Protein AF-A0A8I1Q0I8-F1 (afdb_monomer_lite)

Radius of gyration: 17.93 Å; chains: 1; bounding box: 53×37×39 Å

Sequence (199 aa):
MTTEREILDLLAARYTAVRQGTIADRWVRAEHVQSRLGHNMKRVADFIAADKYPGIPYGTALAFHGHEVKVSRSDWLTELRDPEKAEAFRPYMHHWWLVVSDVSIVKPGELPDGWGLIARSGERLRVKVQAPRLTPLPMPTDLIVSLMSSAARTAHREPLRRDAPLAYVGSWDGRCGWCGELAPCPAHQPRALALSATA

pLDDT: mean 92.36, std 6.87, range [64.31, 98.81]

Foldseek 3Di:
DDDLVLLVLQVVVVQFDQDAQALDTQKQKFAFQWLFDDDPDTQTFGMKIWGPDCDPPPTPHTFIETEDEDAALVSLVVCLVPVVSCVSPVLAGQAYEYEYAAPVSDDPPSDDPQHWYWYDDPSHIDTPGDRHGDDHDDRDPRSVVSRVVRSVVCVQCQLVPAAADWHDHPHPFTARSNPRHGPPDCRRHVVRVVVVVVD

Secondary structure (DSSP, 8-state):
---HHHHHHHHHHHT--BPTTS--BSEEEEEEEESSSSSS---EEEEEEEE---STTT-SSSEEEEEEEESSHHHHHHHTT-THHHHTTGGG-SEEEEEESSGGGS-TTTSPTT-EEEEEETTEEEEEEPPPPP-PPPPPHHHHHHHHHHHHHHHHHHHHHSPPPEE--SSSS-EETTT-SBSSPTTT-HHHHHHHTT-

Structure (mmCIF, N/CA/C/O backbone):
data_AF-A0A8I1Q0I8-F1
#
_entry.id   AF-A0A8I1Q0I8-F1
#
loop_
_atom_site.group_PDB
_atom_site.id
_atom_site.type_symbol
_atom_site.label_atom_id
_atom_site.label_alt_id
_atom_site.label_comp_id
_atom_site.label_asym_id
_atom_site.label_entity_id
_atom_site.label_seq_id
_atom_site.pdbx_PDB_ins_code
_atom_site.Cartn_x
_atom_site.Cartn_y
_atom_site.Cartn_z
_atom_site.occupancy
_atom_site.B_iso_or_equiv
_atom_site.auth_seq_id
_atom_site.auth_comp_id
_atom_site.auth_asym_id
_atom_site.auth_atom_id
_atom_site.pdbx_PDB_model_num
ATOM 1 N N . MET A 1 1 ? 6.184 8.661 18.721 1.00 79.88 1 MET A N 1
ATOM 2 C CA . MET A 1 1 ? 4.798 8.245 18.413 1.00 79.88 1 MET A CA 1
ATOM 3 C C . MET A 1 1 ? 4.766 7.871 16.945 1.00 79.88 1 MET A C 1
ATOM 5 O O . MET A 1 1 ? 5.278 8.655 16.160 1.00 79.88 1 MET A O 1
ATOM 9 N N . THR A 1 2 ? 4.261 6.688 16.589 1.00 91.00 2 THR A N 1
ATOM 10 C CA . THR A 1 2 ? 4.210 6.261 15.181 1.00 91.00 2 THR A CA 1
ATOM 11 C C . THR A 1 2 ? 3.193 7.103 14.411 1.00 91.00 2 THR A C 1
ATOM 13 O O . THR A 1 2 ? 2.076 7.290 14.890 1.00 91.00 2 THR A O 1
ATOM 16 N N . THR A 1 3 ? 3.563 7.589 13.232 1.00 95.88 3 THR A N 1
ATOM 17 C CA . THR A 1 3 ? 2.697 8.370 12.339 1.00 95.88 3 THR A CA 1
ATOM 18 C C . THR A 1 3 ? 2.050 7.492 11.270 1.00 95.88 3 THR A C 1
ATOM 20 O O . THR A 1 3 ? 2.544 6.411 10.947 1.00 95.88 3 THR A O 1
ATOM 23 N N . GLU A 1 4 ? 0.944 7.960 10.685 1.00 96.56 4 GLU A N 1
ATOM 24 C CA . GLU A 1 4 ? 0.295 7.290 9.546 1.00 96.56 4 GLU A CA 1
ATOM 25 C C . GLU A 1 4 ? 1.273 7.135 8.375 1.00 96.56 4 GLU A C 1
ATOM 27 O O . GLU A 1 4 ? 1.364 6.077 7.753 1.00 96.56 4 GLU A O 1
ATOM 32 N N . ARG A 1 5 ? 2.080 8.174 8.133 1.00 95.25 5 ARG A N 1
ATOM 33 C CA . ARG A 1 5 ? 3.094 8.190 7.083 1.00 95.25 5 ARG A CA 1
ATOM 34 C C . ARG A 1 5 ? 4.091 7.041 7.216 1.00 95.25 5 ARG A C 1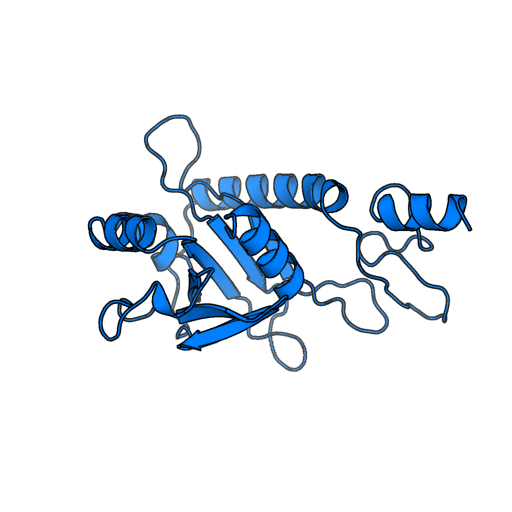
ATOM 36 O O . ARG A 1 5 ? 4.336 6.346 6.234 1.00 95.25 5 ARG A O 1
ATOM 43 N N . GLU A 1 6 ? 4.609 6.801 8.419 1.00 95.75 6 GLU A N 1
ATOM 44 C CA . GLU A 1 6 ? 5.523 5.679 8.667 1.00 95.75 6 GLU A CA 1
ATOM 45 C C . GLU A 1 6 ? 4.860 4.328 8.360 1.00 95.75 6 GLU A C 1
ATOM 47 O O . GLU A 1 6 ? 5.495 3.447 7.785 1.00 95.75 6 GLU A O 1
ATOM 52 N N . ILE A 1 7 ? 3.575 4.150 8.688 1.00 98.00 7 ILE A N 1
ATOM 53 C CA . ILE A 1 7 ? 2.845 2.914 8.358 1.00 98.00 7 ILE A CA 1
ATOM 54 C C . ILE A 1 7 ? 2.648 2.762 6.848 1.00 98.00 7 ILE A C 1
ATOM 56 O O . ILE A 1 7 ? 2.835 1.664 6.320 1.00 98.00 7 ILE A O 1
ATOM 60 N N . LEU A 1 8 ? 2.320 3.843 6.143 1.00 97.31 8 LEU A N 1
ATOM 61 C CA . LEU A 1 8 ? 2.186 3.834 4.687 1.00 97.31 8 LEU A CA 1
ATOM 62 C C . LEU A 1 8 ? 3.525 3.530 3.989 1.00 97.31 8 LEU A C 1
ATOM 64 O O . LEU A 1 8 ? 3.545 2.780 3.015 1.00 97.31 8 LEU A O 1
ATOM 68 N N . ASP A 1 9 ? 4.654 4.013 4.513 1.00 95.44 9 ASP A N 1
ATOM 69 C CA . ASP A 1 9 ? 5.986 3.684 3.981 1.00 95.44 9 ASP A CA 1
ATOM 70 C C . ASP A 1 9 ? 6.332 2.200 4.201 1.00 95.44 9 ASP A C 1
ATOM 72 O O . ASP A 1 9 ? 6.877 1.534 3.312 1.00 95.44 9 ASP A O 1
ATOM 76 N N . LEU A 1 10 ? 5.937 1.636 5.348 1.00 96.75 10 LEU A N 1
ATOM 77 C CA . LEU A 1 10 ? 6.048 0.200 5.605 1.00 96.75 10 LEU A CA 1
ATOM 78 C C . LEU A 1 10 ? 5.118 -0.635 4.709 1.00 96.75 10 LEU A C 1
ATOM 80 O O . LEU A 1 10 ? 5.498 -1.732 4.291 1.00 96.75 10 LEU A O 1
ATOM 84 N N . LEU A 1 11 ? 3.918 -0.139 4.386 1.00 97.75 11 LEU A N 1
ATOM 85 C CA . LEU A 1 11 ? 3.023 -0.766 3.409 1.00 97.75 11 LEU A CA 1
ATOM 86 C C . LEU A 1 11 ? 3.643 -0.738 2.014 1.00 97.75 11 LEU A C 1
ATOM 88 O O . LEU A 1 11 ? 3.692 -1.775 1.354 1.00 97.75 11 LEU A O 1
ATOM 92 N N . ALA A 1 12 ? 4.201 0.395 1.592 1.00 95.38 12 ALA A N 1
ATOM 93 C CA . ALA A 1 12 ? 4.921 0.489 0.332 1.00 95.38 12 ALA A CA 1
ATOM 94 C C . ALA A 1 12 ? 6.072 -0.532 0.283 1.00 95.38 12 ALA A C 1
ATOM 96 O O . ALA A 1 12 ? 6.241 -1.225 -0.719 1.00 95.38 12 ALA A O 1
ATOM 97 N N . ALA A 1 13 ? 6.842 -0.690 1.369 1.00 94.44 13 ALA A N 1
ATOM 98 C CA . ALA A 1 13 ? 7.931 -1.674 1.460 1.00 94.44 13 ALA A CA 1
ATOM 99 C C . ALA A 1 13 ? 7.420 -3.113 1.387 1.00 94.44 13 ALA A C 1
ATOM 101 O O . ALA A 1 13 ? 7.948 -3.916 0.622 1.00 94.44 13 ALA A O 1
ATOM 102 N N . ARG A 1 14 ? 6.346 -3.420 2.118 1.00 95.44 14 ARG A N 1
ATOM 103 C CA . ARG A 1 14 ? 5.672 -4.720 2.064 1.00 95.44 14 ARG A CA 1
ATOM 104 C C . ARG A 1 14 ? 5.197 -5.064 0.650 1.00 95.44 14 ARG A C 1
ATOM 106 O O . ARG A 1 14 ? 5.306 -6.217 0.242 1.00 95.44 14 ARG A O 1
ATOM 113 N N . TYR A 1 15 ? 4.677 -4.080 -0.077 1.00 95.19 15 TYR A N 1
ATOM 114 C CA . TYR A 1 15 ? 4.164 -4.222 -1.438 1.00 95.19 15 TYR A CA 1
ATOM 115 C C . TYR A 1 15 ? 5.192 -3.807 -2.498 1.00 95.19 15 TYR A C 1
ATOM 117 O O . TYR A 1 15 ? 4.829 -3.246 -3.527 1.00 95.19 15 TYR A O 1
ATOM 125 N N . THR A 1 16 ? 6.477 -4.083 -2.259 1.00 92.94 16 THR A N 1
ATOM 126 C CA . THR A 1 16 ? 7.545 -4.007 -3.268 1.00 92.94 16 THR A CA 1
ATOM 127 C C . THR A 1 16 ? 8.142 -5.387 -3.439 1.00 92.94 16 THR A C 1
ATOM 129 O O . THR A 1 16 ? 8.753 -5.921 -2.516 1.00 92.94 16 THR A O 1
ATOM 132 N N . ALA A 1 17 ? 7.949 -5.981 -4.611 1.00 91.12 17 ALA A N 1
ATOM 133 C CA . ALA A 1 17 ? 8.433 -7.325 -4.892 1.00 91.12 17 ALA A CA 1
ATOM 134 C C . ALA A 1 17 ? 8.897 -7.402 -6.345 1.00 91.12 17 ALA A C 1
ATOM 136 O O . ALA A 1 17 ? 8.159 -7.845 -7.226 1.00 91.12 17 ALA A O 1
ATOM 137 N N . VAL A 1 18 ? 10.126 -6.941 -6.582 1.00 89.19 18 VAL A N 1
ATOM 138 C CA . VAL A 1 18 ? 10.783 -7.028 -7.889 1.00 89.19 18 VAL A CA 1
ATOM 139 C C . VAL A 1 18 ? 11.223 -8.466 -8.130 1.00 89.19 18 VAL A C 1
ATOM 141 O O . VAL A 1 18 ? 11.983 -9.038 -7.348 1.00 89.19 18 VAL A O 1
ATOM 144 N N . ARG A 1 19 ? 10.730 -9.071 -9.213 1.00 85.31 19 ARG A N 1
ATOM 145 C CA . ARG A 1 19 ? 11.111 -10.431 -9.594 1.00 85.31 19 ARG A CA 1
ATOM 146 C C . ARG A 1 19 ? 12.595 -10.473 -9.963 1.00 85.31 19 ARG A C 1
ATOM 148 O O . ARG A 1 19 ? 13.047 -9.707 -10.814 1.00 85.31 19 ARG A O 1
ATOM 155 N N . GLN A 1 20 ? 13.314 -11.434 -9.383 1.00 84.25 20 GLN A N 1
ATOM 156 C CA . GLN A 1 20 ? 14.724 -11.691 -9.679 1.00 84.25 20 GLN A CA 1
ATOM 157 C C . GLN A 1 20 ? 14.964 -11.839 -11.189 1.00 84.25 20 GLN A C 1
ATOM 159 O O . GLN A 1 20 ? 14.193 -12.503 -11.885 1.00 84.25 20 GLN A O 1
ATOM 164 N N . GLY A 1 21 ? 16.035 -11.219 -11.688 1.00 85.50 21 GLY A N 1
ATOM 165 C CA . GLY A 1 21 ? 16.377 -11.234 -13.111 1.00 85.50 21 GLY A CA 1
ATOM 166 C C . GLY A 1 21 ? 15.577 -10.247 -13.964 1.00 85.50 21 GLY A C 1
ATOM 167 O O . GLY A 1 21 ? 15.735 -10.246 -15.179 1.00 85.50 21 GLY A O 1
ATOM 168 N N . THR A 1 22 ? 14.702 -9.427 -13.369 1.00 87.75 22 THR A N 1
ATOM 169 C CA . THR A 1 22 ? 13.854 -8.453 -14.078 1.00 87.75 22 THR A CA 1
ATOM 170 C C . THR A 1 22 ? 13.739 -7.145 -13.287 1.00 87.75 22 THR A C 1
ATOM 172 O O . THR A 1 22 ? 14.200 -7.063 -12.152 1.00 87.75 22 THR A O 1
ATOM 175 N N . ILE A 1 23 ? 13.053 -6.149 -13.854 1.00 88.94 23 ILE A N 1
ATOM 176 C CA . ILE A 1 23 ? 12.551 -4.963 -13.129 1.00 88.94 23 ILE A CA 1
ATOM 177 C C . ILE A 1 23 ? 11.042 -5.048 -12.841 1.00 88.94 23 ILE A C 1
ATOM 179 O O . ILE A 1 23 ? 10.392 -4.063 -12.504 1.00 88.94 23 ILE A O 1
ATOM 183 N N . ALA A 1 24 ? 10.445 -6.228 -13.019 1.00 88.62 24 ALA A N 1
ATOM 184 C CA . ALA A 1 24 ? 9.012 -6.406 -12.866 1.00 88.62 24 ALA A CA 1
ATOM 185 C C . ALA A 1 24 ? 8.648 -6.491 -11.377 1.00 88.62 24 ALA A C 1
ATOM 187 O O . ALA A 1 24 ? 8.760 -7.545 -10.749 1.00 88.62 24 ALA A O 1
ATOM 188 N N . ASP A 1 25 ? 8.212 -5.366 -10.816 1.00 91.50 25 ASP A N 1
ATOM 189 C CA . ASP A 1 25 ? 7.574 -5.303 -9.500 1.00 91.50 25 ASP A CA 1
ATOM 190 C C . ASP A 1 25 ? 6.170 -5.903 -9.564 1.00 91.50 25 ASP A C 1
ATOM 192 O O . ASP A 1 25 ? 5.394 -5.510 -10.426 1.00 91.50 25 ASP A O 1
ATOM 196 N N . ARG A 1 26 ? 5.815 -6.828 -8.673 1.00 91.94 26 ARG A N 1
ATOM 197 C CA . ARG A 1 26 ? 4.505 -7.500 -8.654 1.00 91.94 26 ARG A CA 1
ATOM 198 C C . ARG A 1 26 ? 3.319 -6.567 -8.401 1.00 91.94 26 ARG A C 1
ATOM 200 O O . ARG A 1 26 ? 2.213 -6.856 -8.852 1.00 91.94 26 ARG A O 1
ATOM 207 N N . TRP A 1 27 ? 3.522 -5.474 -7.679 1.00 94.44 27 TRP A N 1
ATOM 208 C CA . TRP A 1 27 ? 2.415 -4.687 -7.142 1.00 94.44 27 TRP A CA 1
ATOM 209 C C . TRP A 1 27 ? 2.256 -3.340 -7.839 1.00 94.44 27 TRP A C 1
ATOM 211 O O . TRP A 1 27 ? 3.221 -2.731 -8.297 1.00 94.44 27 TRP A O 1
ATOM 221 N N . VAL A 1 28 ? 1.016 -2.860 -7.873 1.00 95.62 28 VAL A N 1
ATOM 222 C CA . VAL A 1 28 ? 0.687 -1.444 -8.069 1.00 95.62 28 VAL A CA 1
ATOM 223 C C . VAL A 1 28 ? 0.150 -0.916 -6.746 1.00 95.62 28 VAL A C 1
ATOM 225 O O . VAL A 1 28 ? -0.598 -1.616 -6.064 1.00 95.62 28 VAL A O 1
ATOM 228 N N . ARG A 1 29 ? 0.543 0.299 -6.364 1.00 97.12 29 ARG A N 1
ATOM 229 C CA . ARG A 1 29 ? 0.228 0.898 -5.061 1.00 97.12 29 ARG A CA 1
ATOM 230 C C . ARG A 1 29 ? -0.452 2.244 -5.259 1.00 97.12 29 ARG A C 1
ATOM 232 O O . ARG A 1 29 ? -0.049 3.011 -6.129 1.00 97.12 29 ARG A O 1
ATOM 239 N N . ALA A 1 30 ? -1.443 2.537 -4.430 1.00 98.12 30 ALA A N 1
ATOM 240 C CA . ALA A 1 30 ? -2.129 3.819 -4.410 1.00 98.12 30 ALA A CA 1
ATOM 241 C C . ALA A 1 30 ? -2.404 4.242 -2.966 1.00 98.12 30 ALA A C 1
ATOM 243 O O . ALA A 1 30 ? -2.966 3.476 -2.189 1.00 98.12 30 ALA A O 1
ATOM 244 N N . GLU A 1 31 ? -2.025 5.469 -2.625 1.00 97.81 31 GLU A N 1
ATOM 245 C CA . GLU A 1 31 ? -2.271 6.081 -1.319 1.00 97.81 31 GLU A CA 1
ATOM 246 C C . GLU A 1 31 ? -3.441 7.058 -1.395 1.00 97.81 31 GLU A C 1
ATOM 248 O O . GLU A 1 31 ? -3.598 7.789 -2.387 1.00 97.81 31 GLU A O 1
ATOM 253 N N . HIS A 1 32 ? -4.222 7.106 -0.315 1.00 96.94 32 HIS A N 1
ATOM 254 C CA . HIS A 1 32 ? -5.334 8.039 -0.127 1.00 96.94 32 HIS A CA 1
ATOM 255 C C . HIS A 1 32 ? -6.272 8.050 -1.338 1.00 96.94 32 HIS A C 1
ATOM 257 O O . HIS A 1 32 ? -6.429 9.060 -2.040 1.00 96.94 32 HIS A O 1
ATOM 263 N N . VAL A 1 33 ? -6.843 6.882 -1.628 1.00 96.88 33 VAL A N 1
ATOM 264 C CA . VAL A 1 33 ? -7.765 6.673 -2.746 1.00 96.88 33 VAL A CA 1
ATOM 265 C C . VAL A 1 33 ? -9.137 7.172 -2.346 1.00 96.88 33 VAL A C 1
ATOM 267 O O . VAL A 1 33 ? -9.683 6.746 -1.338 1.00 96.88 33 VAL A O 1
ATOM 270 N N . GLN A 1 34 ? -9.699 8.086 -3.127 1.00 94.81 34 GLN A N 1
ATOM 271 C CA . GLN A 1 34 ? -11.029 8.617 -2.871 1.00 94.81 34 GLN A CA 1
ATOM 272 C C . GLN A 1 34 ? -12.098 7.691 -3.462 1.00 94.81 34 GLN A C 1
ATOM 274 O O . GLN A 1 34 ? -11.916 7.112 -4.527 1.00 94.81 34 GLN A O 1
ATOM 279 N N . SER A 1 35 ? -13.231 7.573 -2.774 1.00 92.94 35 SER A N 1
ATOM 280 C CA . SER A 1 35 ? -14.351 6.705 -3.185 1.00 92.94 35 SER A CA 1
ATOM 281 C C . SER A 1 35 ? -15.063 7.182 -4.455 1.00 92.94 35 SER A C 1
ATOM 283 O O . SER A 1 35 ? -15.750 6.397 -5.093 1.00 92.94 35 SER A O 1
ATOM 285 N N . ARG A 1 36 ? -14.911 8.463 -4.814 1.00 88.06 36 ARG A N 1
ATOM 286 C CA . ARG A 1 36 ? -15.524 9.104 -5.987 1.00 88.06 36 ARG A CA 1
ATOM 287 C C . ARG A 1 36 ? -14.754 10.349 -6.418 1.00 88.06 36 ARG A C 1
ATOM 289 O O . ARG A 1 36 ? -13.982 10.917 -5.642 1.00 88.06 36 ARG A O 1
ATOM 296 N N . LEU A 1 37 ? -14.998 10.840 -7.629 1.00 87.56 37 LEU A N 1
ATOM 297 C CA . LEU A 1 37 ? -14.450 12.114 -8.125 1.00 87.56 37 LEU A CA 1
ATOM 298 C C . LEU A 1 37 ? -15.259 13.331 -7.595 1.00 87.56 37 LEU A C 1
ATOM 300 O O . LEU A 1 37 ? -16.287 13.163 -6.945 1.00 87.56 37 LEU A O 1
ATOM 304 N N . GLY A 1 38 ? -14.777 14.569 -7.785 1.00 81.50 38 GLY A N 1
ATOM 305 C CA . GLY A 1 38 ? -15.496 15.806 -7.382 1.00 81.50 38 GLY A CA 1
ATOM 306 C C . GLY A 1 38 ? -15.184 16.350 -5.973 1.00 81.50 38 GLY A C 1
ATOM 307 O O . GLY A 1 38 ? -14.126 16.051 -5.437 1.00 81.50 38 GLY A O 1
ATOM 308 N N . HIS A 1 39 ? -16.065 17.161 -5.369 1.00 66.31 39 HIS A N 1
ATOM 309 C CA . HIS A 1 39 ? -15.814 17.848 -4.076 1.00 66.31 39 HIS A CA 1
ATOM 310 C C . HIS A 1 39 ? -16.678 17.353 -2.890 1.00 66.31 39 HIS A C 1
ATOM 312 O O . HIS A 1 39 ? -16.381 17.677 -1.745 1.00 66.31 39 HIS A O 1
ATOM 318 N N . ASN A 1 40 ? -17.729 16.558 -3.126 1.00 66.38 40 ASN A N 1
ATOM 319 C CA . ASN A 1 40 ? -18.692 16.155 -2.084 1.00 66.38 40 ASN A CA 1
ATOM 320 C C . ASN A 1 40 ? -18.157 15.061 -1.150 1.00 66.38 40 ASN A C 1
ATOM 322 O O . ASN A 1 40 ? -17.404 14.216 -1.614 1.00 66.38 40 ASN A O 1
ATOM 326 N N . MET A 1 41 ? -18.627 15.022 0.113 1.00 64.75 41 MET A N 1
ATOM 327 C CA . MET A 1 41 ? -18.265 14.072 1.193 1.00 64.75 41 MET A CA 1
ATOM 328 C C . MET A 1 41 ? -17.715 12.731 0.682 1.00 64.75 41 MET A C 1
ATOM 330 O O . MET A 1 41 ? -18.481 11.858 0.271 1.00 64.75 41 MET A O 1
ATOM 334 N N . LYS A 1 42 ? -16.390 12.569 0.673 1.00 80.38 42 LYS A N 1
ATOM 335 C CA . LYS A 1 42 ? -15.735 11.347 0.189 1.00 80.38 42 LYS A CA 1
ATOM 336 C C . LYS A 1 42 ? -15.266 10.508 1.360 1.00 80.38 42 LYS A C 1
ATOM 338 O O . LYS A 1 42 ? -14.761 11.043 2.341 1.00 80.38 42 LYS A O 1
ATOM 343 N N . ARG A 1 43 ? -15.390 9.192 1.225 1.00 91.19 43 ARG A N 1
ATOM 344 C CA . ARG A 1 43 ? -14.577 8.243 1.991 1.00 91.19 43 ARG A CA 1
ATOM 345 C C . ARG A 1 43 ? -13.237 8.058 1.288 1.00 91.19 43 ARG A C 1
ATOM 347 O O . ARG A 1 43 ? -13.179 8.164 0.057 1.00 91.19 43 ARG A O 1
ATOM 354 N N . VAL A 1 44 ? -12.189 7.815 2.064 1.00 94.19 44 VAL A N 1
ATOM 355 C CA . VAL A 1 44 ? -10.823 7.610 1.581 1.00 94.19 44 VAL A CA 1
ATOM 356 C C . VAL A 1 44 ? -10.345 6.262 2.096 1.00 94.19 44 VAL A C 1
ATOM 358 O O . VAL A 1 44 ? -10.514 5.992 3.274 1.00 94.19 44 VAL A O 1
ATOM 361 N N . ALA A 1 45 ? -9.781 5.436 1.219 1.00 96.00 45 ALA A N 1
ATOM 362 C CA . ALA A 1 45 ? -8.992 4.282 1.622 1.00 96.00 45 ALA A CA 1
ATOM 363 C C . ALA A 1 45 ? -7.530 4.721 1.732 1.00 96.00 45 ALA A C 1
ATOM 365 O O . ALA A 1 45 ? -6.997 5.327 0.793 1.00 96.00 45 ALA A O 1
ATOM 366 N N . ASP A 1 46 ? -6.877 4.410 2.848 1.00 97.62 46 ASP A N 1
ATOM 367 C CA . ASP A 1 46 ? -5.518 4.888 3.115 1.00 97.62 46 ASP A CA 1
ATOM 368 C C . ASP A 1 46 ? -4.507 4.300 2.134 1.00 97.62 46 ASP A C 1
ATOM 370 O O . ASP A 1 46 ? -3.640 5.012 1.618 1.00 97.62 46 ASP A O 1
ATOM 374 N N . PHE A 1 47 ? -4.651 3.009 1.819 1.00 98.44 47 PHE A N 1
ATOM 375 C CA . PHE A 1 47 ? -3.762 2.326 0.888 1.00 98.44 47 PHE A CA 1
ATOM 376 C C . PHE A 1 47 ? -4.459 1.199 0.125 1.00 98.44 47 PHE A C 1
ATOM 378 O O . PHE A 1 47 ? -5.092 0.319 0.708 1.00 98.44 47 PHE A O 1
ATOM 385 N N . ILE A 1 48 ? -4.270 1.162 -1.192 1.00 98.56 48 ILE A N 1
ATOM 386 C CA . ILE A 1 48 ? -4.697 0.053 -2.046 1.00 98.56 48 ILE A CA 1
ATOM 387 C C . ILE A 1 48 ? -3.473 -0.547 -2.738 1.00 98.56 48 ILE A C 1
ATOM 389 O O . ILE A 1 48 ? -2.690 0.169 -3.364 1.00 98.56 48 ILE A O 1
ATOM 393 N N . ALA A 1 49 ? -3.330 -1.870 -2.646 1.00 97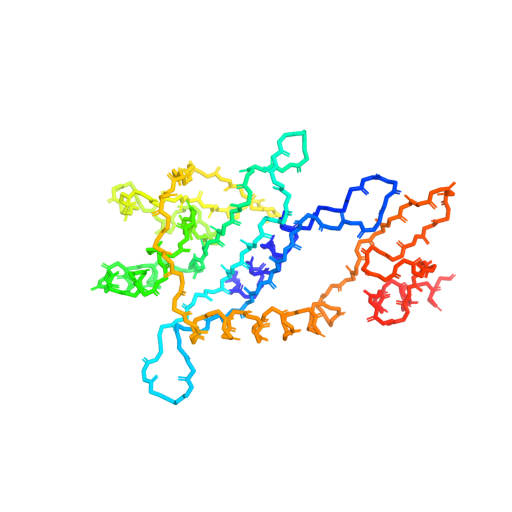.88 49 ALA A N 1
ATOM 394 C CA . ALA A 1 49 ? -2.380 -2.644 -3.440 1.00 97.88 49 ALA A CA 1
ATOM 395 C C . ALA A 1 49 ? -3.125 -3.531 -4.439 1.00 97.88 49 ALA A C 1
ATOM 397 O O . ALA A 1 49 ? -4.032 -4.270 -4.053 1.00 97.88 49 ALA A O 1
ATOM 398 N N . ALA A 1 50 ? -2.722 -3.490 -5.704 1.00 96.56 50 ALA A N 1
ATOM 399 C CA . ALA A 1 50 ? -3.217 -4.390 -6.737 1.00 96.56 50 ALA A CA 1
ATOM 400 C C . ALA A 1 50 ? -2.124 -5.392 -7.128 1.00 96.56 50 ALA A C 1
ATOM 402 O O . ALA A 1 50 ? -1.028 -4.999 -7.538 1.00 96.56 50 ALA A O 1
ATOM 403 N N . ASP A 1 51 ? -2.425 -6.681 -6.986 1.00 94.25 51 ASP A N 1
ATOM 404 C CA . ASP A 1 51 ? -1.597 -7.774 -7.490 1.00 94.25 51 ASP A CA 1
ATOM 405 C C . ASP A 1 51 ? -1.821 -7.895 -8.996 1.00 94.25 51 ASP A C 1
ATOM 407 O O . ASP A 1 51 ? -2.917 -8.261 -9.426 1.00 94.25 51 ASP A O 1
ATOM 411 N N . 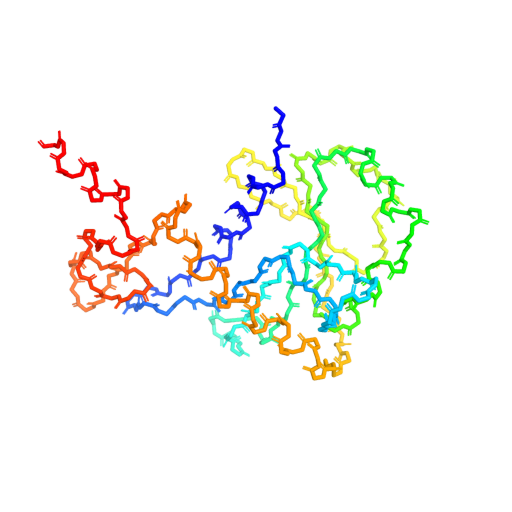LYS A 1 52 ? -0.800 -7.602 -9.809 1.00 91.19 52 LYS A N 1
ATOM 412 C CA . LYS A 1 52 ? -0.920 -7.727 -11.272 1.00 91.19 52 LYS A CA 1
ATOM 413 C C . LYS A 1 52 ? -0.536 -9.115 -11.789 1.00 91.19 52 LYS A C 1
ATOM 415 O O . LYS A 1 52 ? -0.465 -9.316 -12.998 1.00 91.19 52 LYS A O 1
ATOM 420 N N . TYR A 1 53 ? -0.241 -10.064 -10.896 1.00 88.69 53 TYR A N 1
ATOM 421 C CA . TYR A 1 53 ? 0.221 -11.396 -11.273 1.00 88.69 53 TYR A CA 1
ATOM 422 C C . TYR A 1 53 ? -0.931 -12.412 -11.162 1.00 88.69 53 TYR A C 1
ATOM 424 O O . TYR A 1 53 ? -1.513 -12.584 -10.087 1.00 88.69 53 TYR A O 1
ATOM 432 N N . PRO A 1 54 ? -1.278 -13.124 -12.250 1.00 81.94 54 PRO A N 1
ATOM 433 C CA . PRO A 1 54 ? -2.527 -13.879 -12.332 1.00 81.94 54 PRO A CA 1
ATOM 434 C C . PRO A 1 54 ? -2.540 -15.213 -11.577 1.00 81.94 54 PRO A C 1
ATOM 436 O O . PRO A 1 54 ? -3.593 -15.836 -11.496 1.00 81.94 54 PRO A O 1
ATOM 439 N N . GLY A 1 55 ? -1.427 -15.661 -10.990 1.00 79.50 55 GLY A N 1
ATOM 440 C CA . GLY A 1 55 ? -1.407 -16.913 -10.233 1.00 79.50 55 GLY A CA 1
ATOM 441 C C . GLY A 1 55 ? -0.016 -17.481 -9.974 1.00 79.50 55 GLY A C 1
ATOM 442 O O . GLY A 1 55 ? 1.005 -16.848 -10.252 1.00 79.50 55 GLY A O 1
ATOM 443 N N . ILE A 1 56 ? -0.000 -18.689 -9.416 1.00 75.19 56 ILE A N 1
ATOM 444 C CA . ILE A 1 56 ? 1.200 -19.461 -9.066 1.00 75.19 56 ILE A CA 1
ATOM 445 C C . ILE A 1 56 ? 2.064 -19.690 -10.327 1.00 75.19 56 ILE A C 1
ATOM 447 O O . ILE A 1 56 ? 1.506 -19.923 -11.399 1.00 75.19 56 ILE A O 1
ATOM 451 N N . PRO A 1 57 ? 3.411 -19.622 -10.237 1.00 74.75 57 PRO A N 1
ATOM 452 C CA . PRO A 1 57 ? 4.215 -19.500 -9.013 1.00 74.75 57 PRO A CA 1
ATOM 453 C C . PRO A 1 57 ? 4.469 -18.064 -8.539 1.00 74.75 57 PRO A C 1
ATOM 455 O O . PRO A 1 57 ? 5.099 -17.875 -7.503 1.00 74.75 57 PRO A O 1
ATOM 458 N N . TYR A 1 58 ? 4.007 -17.047 -9.268 1.00 72.44 58 TYR A N 1
ATOM 459 C CA . TYR A 1 58 ? 4.472 -15.673 -9.053 1.00 72.44 58 TYR A CA 1
ATOM 460 C C . TYR A 1 58 ? 3.435 -14.737 -8.400 1.00 72.44 58 TYR A C 1
ATOM 462 O O . TYR A 1 58 ? 3.812 -13.724 -7.811 1.00 72.44 58 TYR A O 1
ATOM 470 N N . GLY A 1 59 ? 2.145 -15.057 -8.487 1.00 74.00 59 GLY A N 1
ATOM 471 C CA . GLY A 1 59 ? 1.023 -14.252 -7.996 1.00 74.00 59 GLY A CA 1
ATOM 472 C C . GLY A 1 59 ? 0.029 -15.043 -7.151 1.00 74.00 59 GLY A C 1
ATOM 473 O O . GLY A 1 59 ? 0.174 -16.248 -6.955 1.00 74.00 59 GLY A O 1
ATOM 474 N N . THR A 1 60 ? -1.007 -14.359 -6.665 1.00 69.50 60 THR A N 1
ATOM 475 C CA . THR A 1 60 ? -2.077 -14.955 -5.842 1.00 69.50 60 THR A CA 1
ATOM 476 C C . THR A 1 60 ? -3.457 -14.778 -6.473 1.00 69.50 60 THR A C 1
ATOM 478 O O . THR A 1 60 ? -4.436 -14.592 -5.755 1.00 69.50 60 THR A O 1
ATOM 481 N N . ALA A 1 61 ? -3.519 -14.839 -7.810 1.00 82.69 61 ALA A N 1
ATOM 482 C CA . ALA A 1 61 ? -4.697 -14.572 -8.636 1.00 82.69 61 ALA A CA 1
ATOM 483 C C . ALA A 1 61 ? -5.194 -13.133 -8.487 1.00 82.69 61 ALA A C 1
ATOM 485 O O . ALA A 1 61 ? -5.849 -12.844 -7.493 1.00 82.69 61 ALA A O 1
ATOM 486 N N . LEU A 1 62 ? -4.854 -12.260 -9.450 1.00 89.88 62 LEU A N 1
ATOM 487 C CA . LEU A 1 62 ? -5.265 -10.847 -9.590 1.00 89.88 62 LEU A CA 1
ATOM 488 C C . LEU A 1 62 ? -6.189 -10.356 -8.465 1.00 89.88 62 LEU A C 1
ATOM 490 O O . LEU A 1 62 ? -7.360 -10.733 -8.402 1.00 89.88 62 LEU A O 1
ATOM 494 N N . ALA A 1 63 ? -5.648 -9.559 -7.548 1.00 94.69 63 ALA A N 1
ATOM 495 C CA . ALA A 1 63 ? -6.333 -9.208 -6.311 1.00 94.69 63 ALA A CA 1
ATOM 496 C C . ALA A 1 63 ? -6.145 -7.736 -5.963 1.00 94.69 63 ALA A C 1
ATOM 498 O O . ALA A 1 63 ? -5.064 -7.176 -6.122 1.00 94.69 63 ALA A O 1
ATOM 499 N N . PHE A 1 64 ? -7.193 -7.143 -5.403 1.00 97.00 64 PHE A N 1
ATOM 500 C CA . PHE A 1 64 ? -7.148 -5.825 -4.781 1.00 97.00 64 PHE A CA 1
ATOM 501 C C . PHE A 1 64 ? -7.154 -5.986 -3.265 1.00 97.00 64 PHE A C 1
ATOM 503 O O . PHE A 1 64 ? -8.036 -6.641 -2.707 1.00 97.00 64 PHE A O 1
ATOM 510 N N . HIS A 1 65 ? -6.168 -5.383 -2.616 1.00 98.06 65 HIS A N 1
ATOM 511 C CA . HIS A 1 65 ? -6.023 -5.332 -1.171 1.00 98.06 65 HIS A CA 1
ATOM 512 C C . HIS A 1 65 ? -6.254 -3.892 -0.726 1.00 98.06 65 HIS A C 1
ATOM 514 O O . HIS A 1 65 ? -5.406 -3.032 -0.973 1.00 98.06 65 HIS A O 1
ATOM 520 N N . GLY A 1 66 ? -7.385 -3.631 -0.079 1.00 98.19 66 GLY A N 1
ATOM 521 C CA . GLY A 1 66 ? -7.644 -2.358 0.582 1.00 98.19 66 GLY A CA 1
ATOM 522 C C . GLY A 1 66 ? -7.139 -2.374 2.021 1.00 98.19 66 GLY A C 1
ATOM 523 O O . GLY A 1 66 ? -7.176 -3.414 2.682 1.00 98.19 66 GLY A O 1
ATOM 524 N N . HIS A 1 67 ? -6.630 -1.238 2.486 1.00 98.56 67 HIS A N 1
ATOM 525 C CA . HIS A 1 67 ? -6.071 -1.087 3.821 1.00 98.56 67 HIS A CA 1
ATOM 526 C C . HIS A 1 67 ? -6.585 0.193 4.466 1.00 98.56 67 HIS A C 1
ATOM 528 O O . HIS A 1 67 ? -6.512 1.265 3.862 1.00 98.56 67 HIS A O 1
ATOM 534 N N . GLU A 1 68 ? -7.019 0.044 5.708 1.00 97.69 68 GLU A N 1
ATOM 535 C CA . GLU A 1 68 ? -7.336 1.114 6.645 1.00 97.69 68 GLU A CA 1
ATOM 536 C C . GLU A 1 68 ? -6.212 1.176 7.688 1.00 97.69 68 GLU A C 1
ATOM 538 O O . GLU A 1 68 ? -5.873 0.159 8.299 1.00 97.69 68 GLU A O 1
ATOM 543 N N . VAL A 1 69 ? -5.606 2.340 7.891 1.00 97.94 69 VAL A N 1
ATOM 544 C CA . VAL A 1 69 ? -4.466 2.560 8.785 1.00 97.94 69 VAL A CA 1
ATOM 545 C C . VAL A 1 69 ? -4.938 3.261 10.050 1.00 97.94 69 VAL A C 1
ATOM 547 O O . VAL A 1 69 ? -5.503 4.344 9.991 1.00 97.94 69 VAL A O 1
ATOM 550 N N . LYS A 1 70 ? -4.636 2.687 11.219 1.00 97.00 70 LYS A N 1
ATOM 551 C CA . LYS A 1 70 ? -4.931 3.300 12.523 1.00 97.00 70 LYS A CA 1
ATOM 552 C C . LYS A 1 70 ? -3.689 3.322 13.401 1.00 97.00 70 LYS A C 1
ATOM 554 O O . LYS A 1 70 ? -3.120 2.285 13.743 1.00 97.00 70 LYS A O 1
ATOM 559 N N . VAL A 1 71 ? -3.258 4.518 13.797 1.00 97.50 71 VAL A N 1
ATOM 560 C CA . VAL A 1 71 ? -2.030 4.694 14.601 1.00 97.50 71 VAL A CA 1
ATOM 561 C C . VAL A 1 71 ? -2.284 4.893 16.089 1.00 97.50 71 VAL A C 1
ATOM 563 O O . VAL A 1 71 ? -1.336 4.957 16.872 1.00 97.50 71 VAL A O 1
ATOM 566 N N . SER A 1 72 ? -3.554 4.976 16.486 1.00 96.94 72 SER A N 1
ATOM 567 C CA . SER A 1 72 ? -3.971 5.115 17.876 1.00 96.94 72 SER A CA 1
ATOM 568 C C . SER A 1 72 ? -5.276 4.369 18.148 1.00 96.94 72 SER A C 1
ATOM 570 O O . SER A 1 72 ? -6.070 4.100 17.246 1.00 96.94 72 SER A O 1
ATOM 572 N N . ARG A 1 73 ? -5.527 4.066 19.425 1.00 96.19 73 ARG A N 1
ATOM 573 C CA . ARG A 1 73 ? -6.768 3.414 19.855 1.00 96.19 73 ARG A CA 1
ATOM 574 C C . ARG A 1 73 ? -8.004 4.303 19.698 1.00 96.19 73 ARG A C 1
ATOM 576 O O . ARG A 1 73 ? -9.068 3.794 19.369 1.00 96.19 73 ARG A O 1
ATOM 583 N N . SER A 1 74 ? -7.889 5.609 19.925 1.00 95.62 74 SER A N 1
ATOM 584 C CA . SER A 1 74 ? -9.012 6.545 19.768 1.00 95.62 74 SER A CA 1
ATOM 585 C C . SER A 1 74 ? -9.473 6.659 18.313 1.00 95.62 74 SER A C 1
ATOM 587 O O . SER A 1 74 ? -10.675 6.730 18.060 1.00 95.62 74 SER A O 1
ATOM 589 N N . ASP A 1 75 ? -8.532 6.631 17.371 1.00 92.56 75 ASP A N 1
ATOM 590 C CA . ASP A 1 75 ? -8.805 6.588 15.933 1.00 92.56 75 ASP A CA 1
ATOM 591 C C . ASP A 1 75 ? -9.558 5.299 15.562 1.00 92.56 75 ASP A C 1
ATOM 593 O O . ASP A 1 75 ? -10.645 5.354 14.989 1.00 92.56 75 ASP A O 1
ATOM 597 N N . TRP A 1 76 ? -9.084 4.143 16.046 1.00 95.25 76 TRP A N 1
ATOM 598 C CA . TRP A 1 76 ? -9.778 2.866 15.849 1.00 95.25 76 TRP A CA 1
ATOM 599 C C . TRP A 1 76 ? -11.205 2.847 16.424 1.00 95.25 76 TRP A C 1
ATOM 601 O O . TRP A 1 76 ? -12.152 2.477 15.736 1.00 95.25 76 TRP A O 1
ATOM 611 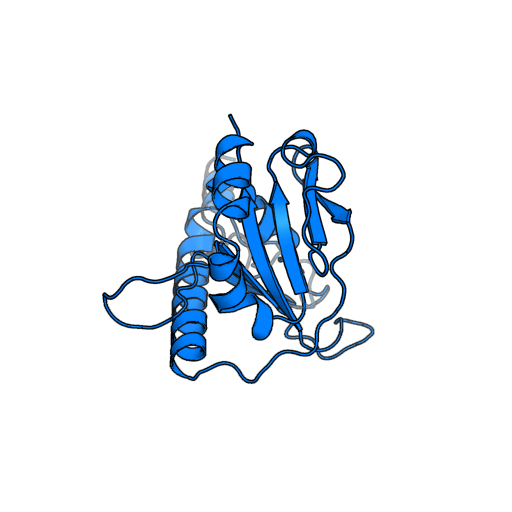N N . LEU A 1 77 ? -11.394 3.315 17.661 1.00 94.25 77 LEU A N 1
ATOM 612 C CA . LEU A 1 77 ? -12.723 3.391 18.282 1.00 94.25 77 LEU A CA 1
ATOM 613 C C . LEU A 1 77 ? -13.658 4.388 17.583 1.00 94.25 77 LEU A C 1
ATOM 615 O O . LEU A 1 77 ? -14.876 4.301 17.719 1.00 94.25 77 LEU A O 1
ATOM 619 N N . THR A 1 78 ? -13.115 5.380 16.882 1.00 91.56 78 THR A N 1
ATOM 620 C CA . THR A 1 78 ? -13.913 6.307 16.070 1.00 91.56 78 THR A CA 1
ATOM 621 C C . THR A 1 78 ? -14.355 5.646 14.775 1.00 91.56 78 THR A C 1
ATOM 623 O O . THR A 1 78 ? -15.501 5.816 14.376 1.00 91.56 78 THR A O 1
ATOM 626 N N . GLU A 1 79 ? -13.484 4.850 14.164 1.00 88.44 79 GLU A N 1
ATOM 627 C CA . GLU A 1 79 ? -13.810 4.065 12.975 1.00 88.44 79 GLU A CA 1
ATOM 628 C C . GLU A 1 79 ? -14.886 3.012 13.256 1.00 88.44 79 GLU A C 1
ATOM 630 O O . GLU A 1 79 ? -15.876 2.944 12.539 1.00 88.44 79 GLU A O 1
ATOM 635 N N . LEU A 1 80 ? -14.764 2.271 14.362 1.00 89.62 80 LEU A N 1
ATOM 636 C CA . LEU A 1 80 ? -15.761 1.275 14.775 1.00 89.62 80 LEU A CA 1
ATOM 637 C C . LEU A 1 80 ? -17.168 1.843 14.996 1.00 89.62 80 LEU A C 1
ATOM 639 O O . LEU A 1 80 ? -18.145 1.101 14.928 1.00 89.62 80 LEU A O 1
ATOM 643 N N . ARG A 1 81 ? -17.281 3.144 15.278 1.00 89.88 81 ARG A N 1
ATOM 644 C CA . ARG A 1 81 ? -18.571 3.821 15.462 1.00 89.88 81 ARG A CA 1
ATOM 645 C C . ARG A 1 81 ? -19.273 4.152 14.144 1.00 89.88 81 ARG A C 1
ATOM 647 O O . ARG A 1 81 ? -20.462 4.447 14.184 1.00 89.88 81 ARG A O 1
ATOM 654 N N . ASP A 1 82 ? -18.573 4.096 13.011 1.00 85.81 82 ASP A N 1
ATOM 655 C CA . ASP A 1 82 ? -19.117 4.376 11.677 1.00 85.81 82 ASP A CA 1
ATOM 656 C C . ASP A 1 82 ? -18.716 3.266 10.680 1.00 85.81 82 ASP A C 1
ATOM 658 O O . ASP A 1 82 ? -17.803 3.447 9.867 1.00 85.81 82 ASP A O 1
ATOM 662 N N . PRO A 1 83 ? -19.387 2.096 10.735 1.00 78.88 83 PRO A N 1
ATOM 663 C CA . PRO A 1 83 ? -19.078 0.959 9.865 1.00 78.88 83 PRO A CA 1
ATOM 664 C C . PRO A 1 83 ? -19.218 1.266 8.367 1.00 78.88 83 PRO A C 1
ATOM 666 O O . PRO A 1 83 ? -18.553 0.635 7.542 1.00 78.88 83 PRO A O 1
ATOM 669 N N . GLU A 1 84 ? -20.047 2.250 8.000 1.00 84.12 84 GLU A N 1
ATOM 670 C CA . GLU A 1 84 ? -20.323 2.614 6.605 1.00 84.12 84 GLU A CA 1
ATOM 671 C C . GLU A 1 84 ? -19.083 3.144 5.875 1.00 84.12 84 GLU A C 1
ATOM 673 O O . GLU A 1 84 ? -19.011 3.099 4.644 1.00 84.12 84 GLU A O 1
ATOM 678 N N . LYS A 1 85 ? -18.072 3.626 6.607 1.00 79.69 85 LYS A N 1
ATOM 679 C CA . LYS A 1 85 ? -16.815 4.090 6.007 1.00 79.69 85 LYS A CA 1
ATOM 680 C C . LYS A 1 85 ? -16.113 2.996 5.217 1.00 79.69 85 LYS A C 1
ATOM 682 O O . LYS A 1 85 ? -15.720 3.232 4.074 1.00 79.69 85 LYS A O 1
ATOM 687 N N . ALA A 1 86 ? -16.002 1.804 5.797 1.00 85.75 86 ALA A N 1
ATOM 688 C CA . ALA A 1 86 ? -15.365 0.675 5.136 1.00 85.75 86 ALA A CA 1
ATOM 689 C C . ALA A 1 86 ? -16.223 0.126 3.989 1.00 85.75 86 ALA A C 1
ATOM 691 O O . ALA A 1 86 ? -15.679 -0.317 2.977 1.00 85.75 86 ALA A O 1
ATOM 692 N N . GLU A 1 87 ? -17.554 0.205 4.101 1.00 89.25 87 GLU A N 1
ATOM 693 C CA . GLU A 1 87 ? -18.482 -0.239 3.049 1.00 89.25 87 GLU A CA 1
ATOM 694 C C . GLU A 1 87 ? -18.352 0.572 1.749 1.00 89.25 87 GLU A C 1
ATOM 696 O O . GLU A 1 87 ? -18.720 0.089 0.681 1.00 89.25 87 GLU A O 1
ATOM 701 N N . ALA A 1 88 ? -17.747 1.763 1.784 1.00 92.56 88 ALA A N 1
ATOM 702 C CA . ALA A 1 88 ? -17.463 2.529 0.569 1.00 92.56 88 ALA A CA 1
ATOM 703 C C . ALA A 1 88 ? -16.398 1.882 -0.341 1.00 92.56 88 ALA A C 1
ATOM 705 O O . ALA A 1 88 ? -16.338 2.205 -1.527 1.00 92.56 88 ALA A O 1
ATOM 706 N N . PHE A 1 89 ? -15.557 0.987 0.192 1.00 95.19 89 PHE A N 1
ATOM 707 C CA . PHE A 1 89 ? -14.480 0.338 -0.566 1.00 95.19 89 PHE A CA 1
ATOM 708 C C . PHE A 1 89 ? -14.495 -1.182 -0.473 1.00 95.19 89 PHE A C 1
ATOM 710 O O . PHE A 1 89 ? -14.260 -1.839 -1.487 1.00 95.19 89 PHE A O 1
ATOM 717 N N . ARG A 1 90 ? -14.754 -1.750 0.713 1.00 95.75 90 ARG A N 1
ATOM 718 C CA . ARG A 1 90 ? -14.658 -3.194 0.977 1.00 95.75 90 ARG A CA 1
ATOM 719 C C . ARG A 1 90 ? -15.407 -4.057 -0.049 1.00 95.75 90 ARG A C 1
ATOM 721 O O . ARG A 1 90 ? -14.803 -5.037 -0.483 1.00 95.75 90 ARG A O 1
ATOM 728 N N . PRO A 1 91 ? -16.631 -3.710 -0.505 1.00 96.44 91 PRO A N 1
ATOM 729 C CA . PRO A 1 91 ? -17.346 -4.496 -1.513 1.00 96.44 91 PRO A CA 1
ATOM 730 C C . PRO A 1 91 ? -16.597 -4.652 -2.839 1.00 96.44 91 PRO A C 1
ATOM 732 O O . PRO A 1 91 ? -16.886 -5.575 -3.591 1.00 96.44 91 PRO A O 1
ATOM 735 N N . TYR A 1 92 ? -15.628 -3.782 -3.130 1.00 97.25 92 TYR A N 1
ATOM 736 C CA . TYR A 1 92 ? -14.841 -3.790 -4.362 1.00 97.25 92 TYR A CA 1
ATOM 737 C C . TYR A 1 92 ? -13.430 -4.375 -4.187 1.00 97.25 92 TYR A C 1
ATOM 739 O O . TYR A 1 92 ? -12.633 -4.369 -5.127 1.00 97.25 92 TYR A O 1
ATOM 747 N N . MET A 1 93 ? -13.097 -4.883 -2.996 1.00 97.38 93 MET A N 1
ATOM 748 C CA . MET A 1 93 ? -11.773 -5.420 -2.679 1.00 97.38 93 MET A CA 1
ATOM 749 C C . MET A 1 93 ? -11.823 -6.931 -2.479 1.00 97.38 93 MET A C 1
ATOM 751 O O . MET A 1 93 ? -12.783 -7.482 -1.952 1.00 97.38 93 MET A O 1
ATOM 755 N N . HIS A 1 94 ? -10.745 -7.610 -2.869 1.00 97.06 94 HIS A N 1
ATOM 756 C CA . HIS A 1 94 ? -10.585 -9.040 -2.604 1.00 97.06 94 HIS A CA 1
ATOM 757 C C . HIS A 1 94 ? -10.171 -9.289 -1.157 1.00 97.06 94 HIS A C 1
ATOM 759 O O . HIS A 1 94 ? -10.519 -10.311 -0.579 1.00 97.06 94 HIS A O 1
ATOM 765 N N . HIS A 1 95 ? -9.421 -8.357 -0.576 1.00 97.69 95 HIS A N 1
ATOM 766 C CA . HIS A 1 95 ? -9.005 -8.396 0.814 1.00 97.69 95 HIS A CA 1
ATOM 767 C C . HIS A 1 95 ? -9.130 -7.007 1.422 1.00 97.69 95 HIS A C 1
ATOM 769 O O . HIS A 1 95 ? -8.790 -6.013 0.776 1.00 97.69 95 HIS A O 1
ATOM 775 N N . TRP A 1 96 ? -9.557 -6.950 2.678 1.00 97.94 96 TRP A N 1
ATOM 776 C CA . TRP A 1 96 ? -9.629 -5.712 3.438 1.00 97.94 96 TRP A CA 1
ATOM 777 C C . TRP A 1 96 ? -8.876 -5.867 4.754 1.00 97.94 96 TRP A C 1
ATOM 779 O O . TRP A 1 96 ? -9.092 -6.827 5.497 1.00 97.94 96 TRP A O 1
ATOM 789 N N . TRP A 1 97 ? -7.944 -4.955 5.003 1.00 98.56 97 TRP A N 1
ATOM 790 C CA . TRP A 1 97 ? -6.987 -5.044 6.096 1.00 98.56 97 TRP A CA 1
ATOM 791 C C . TRP A 1 97 ? -7.100 -3.831 7.004 1.00 98.56 97 TRP A C 1
ATOM 793 O O . TRP A 1 97 ? -7.000 -2.699 6.542 1.00 98.56 97 TRP A O 1
ATOM 803 N N . LEU A 1 98 ? -7.193 -4.068 8.306 1.00 98.19 98 LEU A N 1
ATOM 804 C CA . LEU A 1 98 ? -6.820 -3.071 9.296 1.00 98.19 98 LEU A CA 1
ATOM 805 C C . LEU A 1 98 ? -5.306 -3.150 9.522 1.00 98.19 98 LEU A C 1
ATOM 807 O O . LEU A 1 98 ? -4.761 -4.230 9.765 1.00 98.19 98 LEU A O 1
ATOM 811 N N . VAL A 1 99 ? -4.619 -2.015 9.449 1.00 98.69 99 VAL A N 1
ATOM 812 C CA . VAL A 1 99 ? -3.175 -1.896 9.652 1.00 98.69 99 VAL A CA 1
ATOM 813 C C . VAL A 1 99 ? -2.918 -0.995 10.850 1.00 98.69 99 VAL A C 1
ATOM 815 O O . VAL A 1 99 ? -3.256 0.185 10.830 1.00 98.69 99 VAL A O 1
ATOM 818 N N . VAL A 1 100 ? -2.299 -1.538 11.896 1.00 98.44 100 VAL A N 1
ATOM 819 C CA . VAL A 1 100 ? -2.086 -0.818 13.156 1.00 98.44 100 VAL A CA 1
ATOM 820 C C . VAL A 1 100 ? -0.618 -0.616 13.498 1.00 98.44 100 VAL A C 1
ATOM 822 O O . VAL A 1 100 ? 0.236 -1.472 13.237 1.00 98.44 100 VAL A O 1
ATOM 825 N N . SER A 1 101 ? -0.323 0.526 14.121 1.00 97.88 101 SER A N 1
ATOM 826 C CA . SER A 1 101 ? 1.022 0.851 14.611 1.00 97.88 101 SER A CA 1
ATOM 827 C C . SER A 1 101 ? 1.448 0.022 15.822 1.00 97.88 101 SER A C 1
ATOM 829 O O . SER A 1 101 ? 2.644 -0.153 16.039 1.00 97.88 101 SER A O 1
ATOM 831 N N . ASP A 1 102 ? 0.486 -0.505 16.575 1.00 96.69 102 ASP A N 1
ATOM 832 C CA . ASP A 1 102 ? 0.690 -1.402 17.704 1.00 96.69 102 ASP A CA 1
ATOM 833 C C . ASP A 1 102 ? -0.477 -2.393 17.776 1.00 96.69 102 ASP A C 1
ATOM 835 O O . ASP A 1 102 ? -1.635 -2.016 17.595 1.00 96.69 102 ASP A O 1
ATOM 839 N N . VAL A 1 103 ? -0.186 -3.671 18.031 1.00 96.62 103 VAL A N 1
ATOM 840 C CA . VAL A 1 103 ? -1.216 -4.722 18.073 1.00 96.62 103 VAL A CA 1
ATOM 841 C C . VAL A 1 103 ? -2.242 -4.498 19.193 1.00 96.62 103 VAL A C 1
ATOM 843 O O . VAL A 1 103 ? -3.386 -4.909 19.047 1.00 96.62 103 VAL A O 1
ATOM 846 N N . SER A 1 104 ? -1.871 -3.804 20.274 1.00 96.31 104 SER A N 1
ATOM 847 C CA . SER A 1 104 ? -2.751 -3.484 21.407 1.00 96.31 104 SER A CA 1
ATOM 848 C C . SER A 1 104 ? -3.844 -2.455 21.088 1.00 96.31 104 SER A C 1
ATOM 850 O O . SER A 1 104 ? -4.766 -2.274 21.887 1.00 96.31 104 SER A O 1
ATOM 852 N N . ILE A 1 105 ? -3.780 -1.794 19.922 1.00 97.56 105 ILE A N 1
ATOM 853 C CA . ILE A 1 105 ? -4.827 -0.874 19.449 1.00 97.56 105 ILE A CA 1
ATOM 854 C C . ILE A 1 105 ? -6.171 -1.598 19.328 1.00 97.56 105 ILE A C 1
ATOM 856 O O . ILE A 1 105 ? -7.199 -1.028 19.709 1.00 97.56 105 ILE A O 1
ATOM 860 N N . VAL A 1 106 ? -6.142 -2.849 18.860 1.00 97.25 106 VAL A N 1
ATOM 861 C CA . VAL A 1 106 ? -7.318 -3.693 18.619 1.00 97.25 106 VAL A CA 1
ATOM 862 C C . VAL A 1 106 ? -7.420 -4.729 19.729 1.00 97.25 106 VAL A C 1
ATOM 864 O O . VAL A 1 106 ? -6.529 -5.562 19.901 1.00 97.25 106 VAL A O 1
ATOM 867 N N . LYS A 1 107 ? -8.511 -4.697 20.491 1.00 96.56 107 LYS A N 1
ATOM 868 C CA . LYS A 1 107 ? -8.785 -5.703 21.521 1.00 96.56 107 LYS A CA 1
ATOM 869 C C . LYS A 1 107 ? -9.486 -6.931 20.931 1.00 96.56 107 LYS A C 1
ATOM 871 O O . LYS A 1 107 ? -10.100 -6.841 19.865 1.00 96.56 107 LYS A O 1
ATOM 876 N N . PRO A 1 108 ? -9.430 -8.083 21.623 1.00 94.62 108 PRO A N 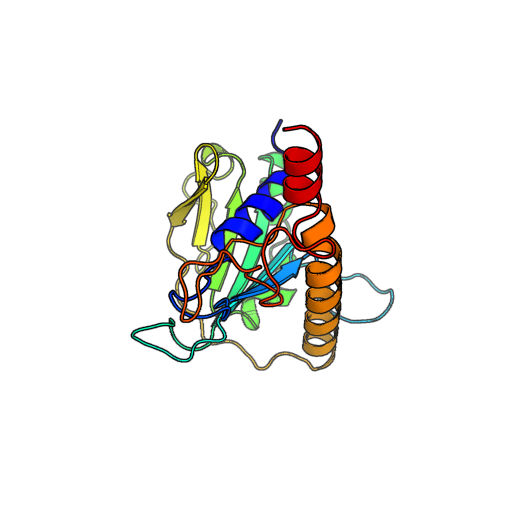1
ATOM 877 C CA . PRO A 1 108 ? -10.208 -9.256 21.241 1.00 94.62 108 PRO A CA 1
ATOM 878 C C . PRO A 1 108 ? -11.692 -8.912 21.051 1.00 94.62 108 PRO A C 1
ATOM 880 O O . PRO A 1 108 ? -12.278 -8.231 21.889 1.00 94.62 108 PRO A O 1
ATOM 883 N N . GLY A 1 109 ? -12.276 -9.368 19.941 1.00 94.44 109 GLY A N 1
ATOM 884 C CA . GLY A 1 109 ? -13.676 -9.113 19.584 1.00 94.44 109 GLY A CA 1
ATOM 885 C C . GLY A 1 109 ? -13.958 -7.760 18.919 1.00 94.44 109 GLY A C 1
ATOM 886 O O . GLY A 1 109 ? -15.090 -7.529 18.518 1.00 94.44 109 GLY A O 1
ATOM 887 N N . GLU A 1 110 ? -12.966 -6.871 18.777 1.00 96.12 110 GLU A N 1
ATOM 888 C CA . GLU A 1 110 ? -13.171 -5.576 18.107 1.00 96.12 110 GLU A CA 1
ATOM 889 C C . GLU A 1 110 ? -13.016 -5.652 16.581 1.00 96.12 110 GLU A C 1
ATOM 891 O O . GLU A 1 110 ? -13.608 -4.842 15.878 1.00 96.12 110 GLU A O 1
ATOM 896 N N . LEU A 1 111 ? -12.209 -6.579 16.053 1.00 96.38 111 LEU A N 1
ATOM 897 C CA . LEU A 1 111 ? -11.979 -6.692 14.609 1.00 96.38 111 LEU A CA 1
ATOM 898 C C . LEU A 1 111 ? -13.250 -7.218 13.910 1.00 96.38 111 LEU A C 1
ATOM 900 O O . LEU A 1 111 ? -13.672 -8.324 14.247 1.00 96.38 111 LEU A O 1
ATOM 904 N N . PRO A 1 112 ? -13.833 -6.489 12.938 1.00 94.62 112 PRO A N 1
ATOM 905 C CA . PRO A 1 112 ? -15.041 -6.945 12.260 1.00 94.62 112 PRO A CA 1
ATOM 906 C C . PRO A 1 112 ? -14.812 -8.204 11.416 1.00 94.62 112 PRO A C 1
ATOM 908 O O . PRO A 1 112 ? -13.729 -8.423 10.863 1.00 94.62 112 PRO A O 1
ATOM 911 N N . ASP A 1 113 ? -15.869 -8.995 11.251 1.00 92.75 113 ASP A N 1
ATOM 912 C CA . ASP A 1 113 ? -15.838 -10.197 10.422 1.00 92.75 113 ASP A CA 1
ATOM 913 C C . ASP A 1 113 ? -15.456 -9.878 8.971 1.00 92.75 113 ASP A C 1
ATOM 915 O O . ASP A 1 113 ? -15.866 -8.875 8.382 1.00 92.75 113 ASP A O 1
ATOM 919 N N . GLY A 1 114 ? -14.644 -10.751 8.374 1.00 92.38 114 GLY A N 1
ATOM 920 C CA . GLY A 1 114 ? -14.157 -10.580 7.005 1.00 92.38 114 GLY A CA 1
ATOM 921 C C . GLY A 1 114 ? -12.939 -9.660 6.859 1.00 92.38 114 GLY A C 1
ATOM 922 O O . GLY A 1 114 ? -12.421 -9.529 5.749 1.00 92.38 114 GLY A O 1
ATOM 923 N N . TRP A 1 115 ? -12.451 -9.054 7.945 1.00 97.25 115 TRP A N 1
ATOM 924 C CA . TRP A 1 115 ? -11.244 -8.227 7.936 1.00 97.25 115 TRP A CA 1
ATOM 925 C C . TRP A 1 115 ? -10.001 -9.042 8.292 1.00 97.25 115 TRP A C 1
ATOM 927 O O . TRP A 1 115 ? -10.037 -9.973 9.094 1.00 97.25 115 TRP A O 1
ATOM 937 N N . GLY A 1 116 ? -8.862 -8.648 7.726 1.00 98.25 116 GLY A N 1
ATOM 938 C CA . GLY A 1 116 ? -7.551 -9.035 8.238 1.00 98.25 116 GLY A CA 1
ATOM 939 C C . GLY A 1 116 ? -6.963 -7.971 9.157 1.00 98.25 116 GLY A C 1
ATOM 940 O O . GLY A 1 116 ? -7.338 -6.802 9.102 1.00 98.25 116 GLY A O 1
ATOM 941 N N . LEU A 1 117 ? -5.979 -8.368 9.958 1.00 98.69 117 LEU A N 1
ATOM 942 C CA . LEU A 1 117 ? -5.205 -7.481 10.821 1.00 98.69 117 LEU A CA 1
ATOM 943 C C . LEU A 1 117 ? -3.723 -7.599 10.488 1.00 98.69 117 LEU A C 1
ATOM 945 O O . LEU A 1 117 ? -3.144 -8.688 10.531 1.00 98.69 117 LEU A O 1
ATOM 949 N N . ILE A 1 118 ? -3.095 -6.462 10.222 1.00 98.81 118 ILE A N 1
ATOM 950 C CA . ILE A 1 118 ? -1.652 -6.302 10.091 1.00 98.81 118 ILE A CA 1
ATOM 951 C C . ILE A 1 118 ? -1.188 -5.366 11.204 1.00 98.81 118 ILE A C 1
ATOM 953 O O . ILE A 1 118 ? -1.757 -4.301 11.400 1.00 98.81 118 ILE A O 1
ATOM 957 N N . ALA A 1 119 ? -0.128 -5.734 11.917 1.00 98.38 119 ALA A N 1
ATOM 958 C CA . ALA A 1 119 ? 0.469 -4.884 12.941 1.00 98.38 119 ALA A CA 1
ATOM 959 C C . ALA A 1 119 ? 1.953 -4.643 12.655 1.00 98.38 119 ALA A C 1
ATOM 961 O O . ALA A 1 119 ? 2.663 -5.537 12.171 1.00 98.38 119 ALA A O 1
ATOM 962 N N . ARG A 1 120 ? 2.433 -3.443 12.991 1.00 98.06 120 ARG A N 1
ATOM 963 C CA . ARG A 1 120 ? 3.865 -3.135 13.007 1.00 98.06 120 ARG A CA 1
ATOM 964 C C . ARG A 1 120 ? 4.593 -4.030 14.016 1.00 98.06 120 ARG A C 1
ATOM 966 O O . ARG A 1 120 ? 4.116 -4.306 15.111 1.00 98.06 120 ARG A O 1
ATOM 973 N N . SER A 1 121 ? 5.765 -4.507 13.616 1.00 96.25 121 SER A N 1
ATOM 974 C CA . SER A 1 121 ? 6.694 -5.304 14.413 1.00 96.25 121 SER A CA 1
ATOM 975 C C . SER A 1 121 ? 8.108 -4.848 14.050 1.00 96.25 121 SER A C 1
ATOM 977 O O . SER A 1 121 ? 8.673 -5.286 13.046 1.00 96.25 121 SER A O 1
ATOM 979 N N . GLY A 1 122 ? 8.637 -3.897 14.826 1.00 93.88 122 GLY A N 1
ATOM 980 C CA . GLY A 1 122 ? 9.876 -3.187 14.497 1.00 93.88 122 GLY A CA 1
ATOM 981 C C . GLY A 1 122 ? 9.739 -2.397 13.192 1.00 93.88 122 GLY A C 1
ATOM 982 O O . GLY A 1 122 ? 8.861 -1.544 13.060 1.00 93.88 122 GLY A O 1
ATOM 983 N N . GLU A 1 123 ? 10.585 -2.716 12.216 1.00 94.19 123 GLU A N 1
ATOM 984 C CA . GLU A 1 123 ? 10.633 -2.082 10.888 1.00 94.19 123 GLU A CA 1
ATOM 985 C C . GLU A 1 123 ? 9.818 -2.831 9.823 1.00 94.19 123 GLU A C 1
ATOM 987 O O . GLU A 1 123 ? 10.006 -2.640 8.625 1.00 94.19 123 GLU A O 1
ATOM 992 N N . ARG A 1 124 ? 8.943 -3.756 10.228 1.00 96.06 124 ARG A N 1
ATOM 993 C CA . ARG A 1 124 ? 8.140 -4.555 9.295 1.00 96.06 124 ARG A CA 1
ATOM 994 C C . ARG A 1 124 ? 6.684 -4.614 9.719 1.00 96.06 124 ARG A C 1
ATOM 996 O O . ARG A 1 124 ? 6.340 -4.427 10.883 1.00 96.06 124 ARG A O 1
ATOM 1003 N N . LEU A 1 125 ? 5.832 -4.950 8.760 1.00 98.38 125 LEU A N 1
ATOM 1004 C CA . LEU A 1 125 ? 4.422 -5.254 8.977 1.00 98.38 125 LEU A CA 1
ATOM 1005 C C . LEU A 1 125 ? 4.208 -6.766 8.983 1.00 98.38 125 LEU A C 1
ATOM 1007 O O . LEU A 1 125 ? 4.644 -7.464 8.061 1.00 98.38 125 LEU A O 1
ATOM 1011 N N . ARG A 1 126 ? 3.517 -7.276 10.005 1.00 98.12 126 ARG A N 1
ATOM 1012 C CA . ARG A 1 126 ? 3.183 -8.700 10.135 1.00 98.12 126 ARG A CA 1
ATOM 1013 C C . ARG A 1 126 ? 1.681 -8.905 10.205 1.00 98.12 126 ARG A C 1
ATOM 1015 O O . ARG A 1 126 ? 0.993 -8.208 10.941 1.00 98.12 126 ARG A O 1
ATOM 1022 N N . VAL A 1 127 ? 1.206 -9.906 9.471 1.00 98.44 127 VAL A N 1
ATOM 1023 C CA . VAL A 1 127 ? -0.178 -10.376 9.557 1.00 98.44 127 VAL A CA 1
ATOM 1024 C C . VAL A 1 127 ? -0.393 -11.011 10.932 1.00 98.44 127 VAL A C 1
ATOM 1026 O O . VAL A 1 127 ? 0.427 -11.812 11.382 1.00 98.44 127 VAL A O 1
ATOM 1029 N N . LYS A 1 128 ? -1.470 -10.612 11.602 1.00 98.19 128 LYS A N 1
ATOM 1030 C CA . LYS A 1 128 ? -1.942 -11.140 12.889 1.00 98.19 128 LYS A CA 1
ATOM 1031 C C . LYS A 1 128 ? -3.240 -11.917 12.724 1.00 98.19 128 LYS A C 1
ATOM 1033 O O . LYS A 1 128 ? -3.399 -12.959 13.343 1.00 98.19 128 LYS A O 1
ATOM 1038 N N . VAL A 1 129 ? -4.115 -11.432 11.847 1.00 98.38 129 VAL A N 1
ATOM 1039 C CA . VAL A 1 129 ? -5.319 -12.132 11.396 1.00 98.38 129 VAL A CA 1
ATOM 1040 C C . VAL A 1 129 ? -5.323 -12.076 9.879 1.00 98.38 129 VAL A C 1
ATOM 1042 O O . VAL A 1 129 ? -5.156 -11.004 9.300 1.00 98.38 129 VAL A O 1
ATOM 1045 N N . GLN A 1 130 ? -5.456 -13.224 9.229 1.00 98.00 130 GLN A N 1
ATOM 1046 C CA . GLN A 1 130 ? -5.484 -13.294 7.775 1.00 98.00 130 GLN A CA 1
ATOM 1047 C C . GLN A 1 130 ? -6.829 -12.775 7.258 1.00 98.00 130 GLN A C 1
ATOM 1049 O O . GLN A 1 130 ? -7.870 -13.273 7.674 1.00 98.00 130 GLN A O 1
ATOM 1054 N N . ALA A 1 131 ? -6.811 -11.821 6.321 1.00 97.50 131 ALA A N 1
ATOM 1055 C CA . ALA A 1 131 ? -8.030 -11.442 5.615 1.00 97.50 131 ALA A CA 1
ATOM 1056 C C . ALA A 1 131 ? -8.489 -12.615 4.729 1.00 97.50 131 ALA A C 1
ATOM 1058 O O . ALA A 1 131 ? -7.673 -13.121 3.939 1.00 97.50 131 ALA A O 1
ATOM 1059 N N . PRO A 1 132 ? -9.764 -13.036 4.800 1.00 96.69 132 PRO A N 1
ATOM 1060 C CA . PRO A 1 132 ? -10.315 -13.956 3.817 1.00 96.69 132 PRO A CA 1
ATOM 1061 C C . PRO A 1 132 ? -10.297 -13.313 2.428 1.00 96.69 132 PRO A C 1
ATOM 1063 O O . PRO A 1 132 ? -10.170 -12.093 2.286 1.00 96.69 132 PRO A O 1
ATOM 1066 N N . ARG A 1 133 ? -10.407 -14.144 1.389 1.00 95.62 133 ARG A N 1
ATOM 1067 C CA . ARG A 1 133 ? -10.622 -13.656 0.028 1.00 95.62 133 ARG A CA 1
ATOM 1068 C C . ARG A 1 133 ? -12.119 -13.477 -0.208 1.00 95.62 133 ARG A C 1
ATOM 1070 O O . ARG A 1 133 ? -12.867 -14.446 -0.138 1.00 95.62 133 ARG A O 1
ATOM 1077 N N . LEU A 1 134 ? -12.533 -12.250 -0.489 1.00 95.69 134 LEU A N 1
ATOM 1078 C CA . LEU A 1 134 ? -13.899 -11.882 -0.847 1.00 95.69 134 LEU A CA 1
ATOM 1079 C C . LEU A 1 134 ? -14.113 -11.999 -2.363 1.00 95.69 134 LEU A C 1
ATOM 1081 O O . LEU A 1 134 ? -13.152 -12.063 -3.134 1.00 95.69 134 LEU A O 1
ATOM 1085 N N . THR A 1 135 ? -15.381 -11.997 -2.778 1.00 96.06 135 THR A N 1
ATOM 1086 C CA . THR A 1 135 ? -15.785 -11.850 -4.184 1.00 96.06 135 THR A CA 1
ATOM 1087 C C . THR A 1 135 ? -16.213 -10.402 -4.410 1.00 96.06 135 THR A C 1
ATOM 1089 O O . THR A 1 135 ? -17.283 -10.025 -3.931 1.00 96.06 135 THR A O 1
ATOM 1092 N N . PRO A 1 136 ? -15.395 -9.572 -5.080 1.00 96.75 136 PRO A N 1
ATOM 1093 C CA . PRO A 1 136 ? -15.717 -8.165 -5.251 1.00 96.75 136 PRO A CA 1
ATOM 1094 C C . PRO A 1 136 ? -16.881 -7.941 -6.211 1.00 96.75 136 PRO A C 1
ATOM 1096 O O . PRO A 1 136 ? -17.016 -8.635 -7.220 1.00 96.75 136 PRO A O 1
ATOM 1099 N N . LEU A 1 137 ? -17.654 -6.895 -5.946 1.00 97.75 137 LEU A N 1
ATOM 1100 C CA . LEU A 1 137 ? -18.524 -6.282 -6.938 1.00 97.75 137 LEU A CA 1
ATOM 1101 C C . LEU A 1 137 ? -17.680 -5.573 -8.014 1.00 97.75 137 LEU A C 1
ATOM 1103 O O . LEU A 1 137 ? -16.550 -5.153 -7.735 1.00 97.75 137 LEU A O 1
ATOM 1107 N N . PRO A 1 138 ? -18.216 -5.379 -9.232 1.00 96.69 138 PRO A N 1
ATOM 1108 C CA . PRO A 1 138 ? -17.583 -4.516 -10.222 1.00 96.69 138 PRO A CA 1
ATOM 1109 C C . PRO A 1 138 ? -17.344 -3.112 -9.651 1.00 96.69 138 PRO A C 1
ATOM 1111 O O . PRO A 1 138 ? -18.262 -2.503 -9.102 1.00 96.69 138 PRO A O 1
ATOM 1114 N N . MET A 1 139 ? -16.120 -2.592 -9.782 1.00 95.56 139 MET A N 1
ATOM 1115 C CA . MET A 1 139 ? -15.823 -1.220 -9.362 1.00 95.56 139 MET A CA 1
ATOM 1116 C C . MET A 1 139 ? -16.578 -0.214 -10.242 1.00 95.56 139 MET A C 1
ATOM 1118 O O . MET A 1 139 ? -16.493 -0.304 -11.471 1.00 95.56 139 MET A O 1
ATOM 1122 N N . PRO A 1 140 ? -17.242 0.788 -9.645 1.00 95.00 140 PRO A N 1
ATOM 1123 C CA . PRO A 1 140 ? -17.757 1.939 -10.369 1.00 95.00 140 PRO A CA 1
ATOM 1124 C C . PRO A 1 140 ? -16.651 2.667 -11.144 1.00 95.00 140 PRO A C 1
ATOM 1126 O O . PRO A 1 140 ? -15.502 2.743 -10.703 1.00 95.00 140 PRO A O 1
ATOM 1129 N N . THR A 1 141 ? -16.992 3.233 -12.303 1.00 95.56 141 THR A N 1
ATOM 1130 C CA . THR A 1 141 ? -16.023 3.912 -13.178 1.00 95.56 141 THR A CA 1
ATOM 1131 C C . THR A 1 141 ? -15.315 5.079 -12.489 1.00 95.56 141 THR A C 1
ATOM 1133 O O . THR A 1 141 ? -14.120 5.278 -12.693 1.00 95.56 141 THR A O 1
ATOM 1136 N N . ASP A 1 142 ? -16.013 5.841 -11.651 1.00 93.88 142 ASP A N 1
ATOM 1137 C CA . ASP A 1 142 ? -15.425 6.955 -10.906 1.00 93.88 142 ASP A CA 1
ATOM 1138 C C . ASP A 1 142 ? -14.405 6.482 -9.859 1.00 93.88 142 ASP A C 1
ATOM 1140 O O . ASP A 1 142 ? -13.348 7.103 -9.720 1.00 93.88 142 ASP A O 1
ATOM 1144 N N . LEU A 1 143 ? -14.664 5.355 -9.189 1.00 94.94 143 LEU A N 1
ATOM 1145 C CA . LEU A 1 143 ? -13.698 4.710 -8.301 1.00 94.94 143 LEU A CA 1
ATOM 1146 C C . LEU A 1 143 ? -12.466 4.220 -9.075 1.00 94.94 143 LEU A C 1
ATOM 1148 O O . LEU A 1 143 ? -11.343 4.436 -8.621 1.00 94.94 143 LEU A O 1
ATOM 1152 N N . ILE A 1 144 ? -12.649 3.631 -10.262 1.00 96.88 144 ILE A N 1
ATOM 1153 C CA . ILE A 1 144 ? -11.535 3.206 -11.130 1.00 96.88 144 ILE A CA 1
ATOM 1154 C C . ILE A 1 144 ? -10.656 4.407 -11.498 1.00 96.88 144 ILE A C 1
ATOM 1156 O O . ILE A 1 144 ? -9.443 4.374 -11.287 1.00 96.88 144 ILE A O 1
ATOM 1160 N N . VAL A 1 145 ? -11.256 5.491 -11.997 1.00 97.12 145 VAL A N 1
ATOM 1161 C CA . VAL A 1 145 ? -10.515 6.704 -12.377 1.00 97.12 145 VAL A CA 1
ATOM 1162 C C . VAL A 1 145 ? -9.826 7.327 -11.160 1.00 97.12 145 VAL A C 1
ATOM 1164 O O . VAL A 1 145 ? -8.672 7.760 -11.259 1.00 97.12 145 VAL A O 1
ATOM 1167 N N . SER A 1 146 ? -10.476 7.324 -9.991 1.00 96.62 146 SER A N 1
ATOM 1168 C CA . SER A 1 146 ? -9.856 7.803 -8.754 1.00 96.62 146 SER A CA 1
ATOM 1169 C C . SER A 1 146 ? -8.668 6.936 -8.332 1.00 96.62 146 SER A C 1
ATOM 1171 O O . SER A 1 146 ? -7.633 7.477 -7.942 1.00 96.62 146 SER A O 1
ATOM 1173 N N . LEU A 1 147 ? -8.781 5.609 -8.419 1.00 97.38 147 LEU A N 1
ATOM 1174 C CA . LEU A 1 147 ? -7.701 4.676 -8.100 1.00 97.38 147 LEU A CA 1
ATOM 1175 C C . LEU A 1 147 ? -6.504 4.873 -9.033 1.00 97.38 147 LEU A C 1
ATOM 1177 O O . LEU A 1 147 ? -5.377 4.988 -8.555 1.00 97.38 147 LEU A O 1
ATOM 1181 N N . MET A 1 148 ? -6.741 4.975 -10.344 1.00 97.75 148 MET A N 1
ATOM 1182 C CA . MET A 1 148 ? -5.694 5.249 -11.336 1.00 97.75 148 MET A CA 1
ATOM 1183 C C . MET A 1 148 ? -4.980 6.577 -11.053 1.00 97.75 148 MET A C 1
ATOM 1185 O O . MET A 1 148 ? -3.750 6.635 -11.049 1.00 97.75 148 MET A O 1
ATOM 1189 N N . SER A 1 149 ? -5.744 7.629 -10.749 1.00 97.00 149 SER A N 1
ATOM 1190 C CA . SER A 1 149 ? -5.197 8.950 -10.410 1.00 97.00 149 SER A CA 1
ATOM 1191 C C . SER A 1 149 ? -4.338 8.899 -9.144 1.00 97.00 149 SER A C 1
ATOM 1193 O O . SER A 1 149 ? -3.236 9.455 -9.105 1.00 97.00 149 SER A O 1
ATOM 1195 N N . SER A 1 150 ? -4.811 8.197 -8.109 1.00 97.62 150 SER A N 1
ATOM 1196 C CA . SER A 1 150 ? -4.053 8.007 -6.873 1.00 97.62 150 SER A CA 1
ATOM 1197 C C . SER A 1 150 ? -2.794 7.169 -7.089 1.00 97.62 150 SER A C 1
ATOM 1199 O O . SER A 1 150 ? -1.754 7.532 -6.549 1.00 97.62 150 SER A O 1
ATOM 1201 N N . ALA A 1 151 ? -2.845 6.116 -7.910 1.00 97.56 151 ALA A N 1
ATOM 1202 C CA . ALA A 1 151 ? -1.681 5.293 -8.239 1.00 97.56 151 ALA A CA 1
ATOM 1203 C C . ALA A 1 151 ? -0.587 6.105 -8.952 1.00 97.56 151 ALA A C 1
ATOM 1205 O O . ALA A 1 151 ? 0.574 6.059 -8.545 1.00 97.56 151 ALA A O 1
ATOM 1206 N N . ALA A 1 152 ? -0.954 6.913 -9.955 1.00 96.88 152 ALA A N 1
ATOM 1207 C CA . ALA A 1 152 ? -0.012 7.802 -10.641 1.00 96.88 152 ALA A CA 1
ATOM 1208 C C . ALA A 1 152 ? 0.630 8.801 -9.663 1.00 96.88 152 ALA A C 1
ATOM 1210 O O . ALA A 1 152 ? 1.852 8.945 -9.607 1.00 96.88 152 ALA A O 1
ATOM 1211 N N . ARG A 1 153 ? -0.183 9.439 -8.812 1.00 96.19 153 ARG A N 1
ATOM 1212 C CA . ARG A 1 153 ? 0.305 10.366 -7.781 1.00 96.19 153 ARG A CA 1
ATOM 1213 C C . ARG A 1 153 ? 1.240 9.687 -6.778 1.00 96.19 153 ARG A C 1
ATOM 1215 O O . ARG A 1 153 ? 2.234 10.294 -6.384 1.00 96.19 153 ARG A O 1
ATOM 1222 N N . THR A 1 154 ? 0.927 8.465 -6.350 1.00 95.94 154 THR A N 1
ATOM 1223 C CA . THR A 1 154 ? 1.784 7.679 -5.455 1.00 95.94 154 THR A CA 1
ATOM 1224 C C . THR A 1 154 ? 3.116 7.370 -6.125 1.00 95.94 154 THR A C 1
ATOM 1226 O O . THR A 1 154 ? 4.147 7.691 -5.542 1.00 95.94 154 THR A O 1
ATOM 1229 N N . ALA A 1 155 ? 3.115 6.877 -7.367 1.00 92.50 155 ALA A N 1
ATOM 1230 C CA . ALA A 1 155 ? 4.336 6.570 -8.112 1.00 92.50 155 ALA A CA 1
ATOM 1231 C C . ALA A 1 155 ? 5.251 7.795 -8.301 1.00 92.50 155 ALA A C 1
ATOM 1233 O O . ALA A 1 155 ? 6.463 7.680 -8.159 1.00 92.50 155 ALA A O 1
ATOM 1234 N N . HIS A 1 156 ? 4.693 8.987 -8.541 1.00 91.56 156 HIS A N 1
ATOM 1235 C CA . HIS A 1 156 ? 5.487 10.220 -8.638 1.00 91.56 156 HIS A CA 1
ATOM 1236 C C . HIS A 1 156 ? 6.068 10.693 -7.297 1.00 91.56 156 HIS A C 1
ATOM 1238 O O . HIS A 1 156 ? 7.066 11.409 -7.271 1.00 91.56 156 HIS A O 1
ATOM 1244 N N . ARG A 1 157 ? 5.440 10.330 -6.174 1.00 90.50 157 ARG A N 1
ATOM 1245 C CA . ARG A 1 157 ? 5.861 10.751 -4.828 1.00 90.50 157 ARG A CA 1
ATOM 1246 C C . ARG A 1 157 ? 6.770 9.744 -4.141 1.00 90.50 157 ARG A C 1
ATOM 1248 O O . ARG A 1 157 ? 7.538 10.140 -3.270 1.00 90.50 157 ARG A O 1
ATOM 1255 N N . GLU A 1 158 ? 6.678 8.471 -4.504 1.00 87.88 158 GLU A N 1
ATOM 1256 C CA . GLU A 1 158 ? 7.461 7.385 -3.914 1.00 87.88 158 GLU A CA 1
ATOM 1257 C C . GLU A 1 158 ? 8.981 7.662 -3.941 1.00 87.88 158 GLU A C 1
ATOM 1259 O O . GLU A 1 158 ? 9.593 7.596 -2.869 1.00 87.88 158 GLU A O 1
ATOM 1264 N N . PRO A 1 159 ? 9.576 8.116 -5.070 1.00 85.88 159 PRO A N 1
ATOM 1265 C CA . PRO A 1 159 ? 10.989 8.495 -5.142 1.00 85.88 159 PRO A CA 1
ATOM 1266 C C . PRO A 1 159 ? 11.401 9.629 -4.206 1.00 85.88 159 PRO A C 1
ATOM 1268 O O . PRO A 1 159 ? 12.573 9.771 -3.874 1.00 85.88 159 PRO A O 1
ATOM 1271 N N . LEU A 1 160 ? 10.466 10.475 -3.768 1.00 84.81 160 LEU A N 1
ATOM 1272 C CA . LEU A 1 160 ? 10.776 11.566 -2.842 1.00 84.81 160 LEU A CA 1
ATOM 1273 C C . LEU A 1 160 ? 10.970 11.049 -1.414 1.00 84.81 160 LEU A C 1
ATOM 1275 O O . LEU A 1 160 ? 11.618 11.706 -0.605 1.00 84.81 160 LEU A O 1
ATOM 1279 N N . ARG A 1 161 ? 10.440 9.864 -1.104 1.00 85.25 161 ARG A N 1
ATOM 1280 C CA . ARG A 1 161 ? 10.354 9.322 0.261 1.00 85.25 161 ARG A CA 1
ATOM 1281 C C . ARG A 1 161 ? 11.325 8.183 0.495 1.00 85.25 161 ARG A C 1
ATOM 1283 O O . ARG A 1 161 ? 11.882 8.065 1.580 1.00 85.25 161 ARG A O 1
ATOM 1290 N N . ARG A 1 162 ? 11.553 7.374 -0.534 1.00 89.50 162 ARG A N 1
ATOM 1291 C CA . ARG A 1 162 ? 12.504 6.267 -0.519 1.00 89.50 162 ARG A CA 1
ATOM 1292 C C . ARG A 1 162 ? 13.088 6.041 -1.898 1.00 89.50 162 ARG A C 1
ATOM 1294 O O . ARG A 1 162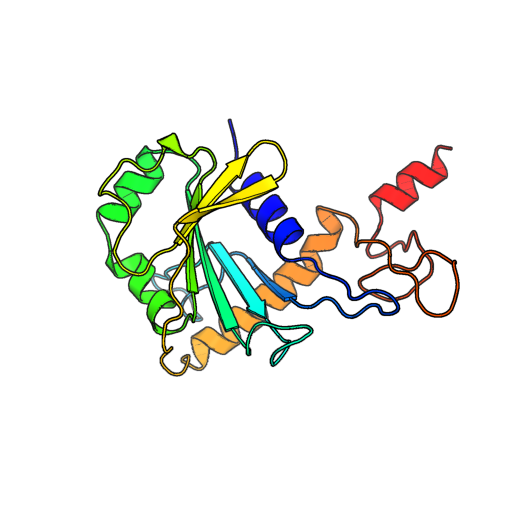 ? 12.523 6.469 -2.900 1.00 89.50 162 ARG A O 1
ATOM 1301 N N . ASP A 1 163 ? 14.207 5.344 -1.929 1.00 92.69 163 ASP A N 1
ATOM 1302 C CA . ASP A 1 163 ? 14.833 4.968 -3.184 1.00 92.69 163 ASP A CA 1
ATOM 1303 C C . ASP A 1 163 ? 14.192 3.704 -3.755 1.00 92.69 163 ASP A C 1
ATOM 1305 O O . ASP A 1 163 ? 13.749 2.820 -3.014 1.00 92.69 163 ASP A O 1
ATOM 1309 N N . ALA A 1 164 ? 14.161 3.615 -5.083 1.00 92.44 164 ALA A N 1
ATOM 1310 C CA . ALA A 1 164 ? 13.816 2.389 -5.779 1.00 92.44 164 ALA A CA 1
ATOM 1311 C C . ALA A 1 164 ? 14.759 1.252 -5.357 1.00 92.44 164 ALA A C 1
ATOM 1313 O O . ALA A 1 164 ? 15.965 1.481 -5.192 1.00 92.44 164 ALA A O 1
ATOM 1314 N N . PRO A 1 165 ? 14.249 0.013 -5.240 1.00 92.69 165 PRO A N 1
ATOM 1315 C CA . PRO A 1 165 ? 15.089 -1.137 -4.932 1.00 92.69 165 PRO A CA 1
ATOM 1316 C C . PRO A 1 165 ? 16.114 -1.380 -6.046 1.00 92.69 165 PRO A C 1
ATOM 1318 O O . PRO A 1 165 ? 15.913 -0.972 -7.190 1.00 92.69 165 PRO A O 1
ATOM 1321 N N . LEU A 1 166 ? 17.195 -2.090 -5.723 1.00 92.88 166 LEU A N 1
ATOM 1322 C CA . LEU A 1 166 ? 18.099 -2.626 -6.737 1.00 92.88 166 LEU A CA 1
ATOM 1323 C C . LEU A 1 166 ? 17.458 -3.818 -7.453 1.00 92.88 166 LEU A C 1
ATOM 1325 O O . LEU A 1 166 ? 16.778 -4.645 -6.844 1.00 92.88 166 LEU A O 1
ATOM 1329 N N . ALA A 1 167 ? 17.724 -3.912 -8.746 1.00 92.94 167 ALA A N 1
ATOM 1330 C CA . ALA A 1 167 ? 17.424 -5.049 -9.594 1.00 92.94 167 ALA A CA 1
ATOM 1331 C C . ALA A 1 167 ? 18.695 -5.473 -10.334 1.00 92.94 167 ALA A C 1
ATOM 1333 O O . ALA A 1 167 ? 19.546 -4.645 -10.644 1.00 92.94 167 ALA A O 1
ATOM 1334 N N . TYR A 1 168 ? 18.802 -6.760 -10.649 1.00 90.62 168 TYR A N 1
ATOM 1335 C CA . TYR A 1 168 ? 19.899 -7.321 -11.438 1.00 90.62 168 TYR A CA 1
ATOM 1336 C C . TYR A 1 168 ? 19.278 -8.059 -12.618 1.00 90.62 168 TYR A C 1
ATOM 1338 O O . TYR A 1 168 ? 18.448 -8.951 -12.421 1.00 90.62 168 TYR A O 1
ATOM 1346 N N . VAL A 1 169 ? 19.614 -7.639 -13.838 1.00 86.50 169 VAL A N 1
ATOM 1347 C CA . VAL A 1 169 ? 18.975 -8.106 -15.077 1.00 86.50 169 VAL A CA 1
ATOM 1348 C C . VAL A 1 169 ? 20.058 -8.464 -16.080 1.00 86.50 169 VAL A C 1
ATOM 1350 O O . VAL A 1 169 ? 20.726 -7.574 -16.598 1.00 86.50 169 VAL A O 1
ATOM 1353 N N . GLY A 1 170 ? 20.237 -9.759 -16.349 1.00 81.56 170 GLY A N 1
ATOM 1354 C CA . GLY A 1 170 ? 21.185 -10.280 -17.346 1.00 81.56 170 GLY A CA 1
ATOM 1355 C C . GLY A 1 170 ? 22.676 -10.115 -17.006 1.00 81.56 170 GLY A C 1
ATOM 1356 O O . GLY A 1 170 ? 23.478 -10.932 -17.444 1.00 81.56 170 GLY A O 1
ATOM 1357 N N . SER A 1 171 ? 23.044 -9.117 -16.202 1.00 83.62 171 SER A N 1
ATOM 1358 C CA . SER A 1 171 ? 24.383 -8.880 -15.660 1.00 83.62 171 SER A CA 1
ATOM 1359 C C . SER A 1 171 ? 24.335 -8.677 -14.140 1.00 83.62 171 SER A C 1
ATOM 1361 O O . SER A 1 171 ? 23.262 -8.597 -13.534 1.00 83.62 171 SER A O 1
ATOM 1363 N N . TRP A 1 172 ? 25.515 -8.602 -13.523 1.00 86.44 172 TRP A N 1
ATOM 1364 C CA . TRP A 1 172 ? 25.682 -8.292 -12.098 1.00 86.44 172 TRP A CA 1
ATOM 1365 C C . TRP A 1 172 ? 25.712 -6.785 -11.808 1.00 86.44 172 TRP A C 1
ATOM 1367 O O . TRP A 1 172 ? 25.860 -6.390 -10.652 1.00 86.44 172 TRP A O 1
ATOM 1377 N N . ASP A 1 173 ? 25.528 -5.944 -12.829 1.00 91.44 173 ASP A N 1
ATOM 1378 C CA . ASP A 1 173 ? 25.438 -4.499 -12.647 1.00 91.44 173 ASP A CA 1
ATOM 1379 C C . ASP A 1 173 ? 24.119 -4.154 -11.954 1.00 91.44 173 ASP A C 1
ATOM 1381 O O . ASP A 1 173 ? 23.036 -4.554 -12.396 1.00 91.44 173 ASP A O 1
ATOM 1385 N N . GLY A 1 174 ? 24.205 -3.400 -10.859 1.00 92.69 174 GLY A N 1
ATOM 1386 C CA . GLY A 1 174 ? 23.028 -2.923 -10.146 1.00 92.69 174 GLY A CA 1
ATOM 1387 C C . GLY A 1 174 ? 22.214 -1.976 -11.023 1.00 92.69 174 GLY A C 1
ATOM 1388 O O . GLY A 1 174 ? 22.731 -0.985 -11.538 1.00 92.69 174 GLY A O 1
ATOM 1389 N N . ARG A 1 175 ? 20.922 -2.262 -11.174 1.00 94.31 175 ARG A N 1
ATOM 1390 C CA . ARG A 1 175 ? 19.963 -1.429 -11.904 1.00 94.31 175 ARG A CA 1
ATOM 1391 C C . ARG A 1 175 ? 18.874 -0.913 -10.981 1.00 94.31 175 ARG A C 1
ATOM 1393 O O . ARG A 1 175 ? 18.525 -1.543 -9.985 1.00 94.31 175 ARG A O 1
ATOM 1400 N N . CYS A 1 176 ? 18.304 0.233 -11.320 1.00 94.19 176 CYS A N 1
ATOM 1401 C CA . CYS A 1 176 ? 17.121 0.758 -10.665 1.00 94.19 176 CYS A CA 1
ATOM 1402 C C . CYS A 1 176 ? 15.927 -0.170 -10.924 1.00 94.19 176 CYS A C 1
ATOM 1404 O O . CYS A 1 176 ? 15.552 -0.414 -12.070 1.00 94.19 176 CYS A O 1
ATOM 1406 N N . GLY A 1 177 ? 15.282 -0.644 -9.863 1.00 92.19 177 GLY A N 1
ATOM 1407 C CA . GLY A 1 177 ? 14.137 -1.547 -9.950 1.00 92.19 177 GLY A CA 1
ATOM 1408 C C . GLY A 1 177 ? 12.859 -0.917 -10.504 1.00 92.19 177 GLY A C 1
ATOM 1409 O O . GLY A 1 177 ? 11.907 -1.648 -10.755 1.00 92.19 177 GLY A O 1
ATOM 1410 N N . TRP A 1 178 ? 12.811 0.406 -10.701 1.00 90.81 178 TRP A N 1
ATOM 1411 C CA . TRP A 1 178 ? 11.661 1.087 -11.312 1.00 90.81 178 TRP A CA 1
ATOM 1412 C C . TRP A 1 178 ? 11.867 1.437 -12.787 1.00 90.81 178 TRP A C 1
ATOM 1414 O O . TRP A 1 178 ? 10.927 1.284 -13.561 1.00 90.81 178 TRP A O 1
ATOM 1424 N N . CYS A 1 179 ? 13.062 1.880 -13.198 1.00 91.94 179 CYS A N 1
ATOM 1425 C CA . CYS A 1 179 ? 13.318 2.281 -14.591 1.00 91.94 179 CYS A CA 1
ATOM 1426 C C . CYS A 1 179 ? 14.343 1.425 -15.347 1.00 91.94 179 CYS A C 1
ATOM 1428 O O . CYS A 1 179 ? 14.453 1.569 -16.557 1.00 91.94 179 CYS A O 1
ATOM 1430 N N . GLY A 1 180 ? 15.095 0.546 -14.679 1.00 92.62 180 GLY A N 1
ATOM 1431 C CA . GLY A 1 180 ? 16.103 -0.317 -15.313 1.00 92.62 180 GLY A CA 1
ATOM 1432 C C . GLY A 1 180 ? 17.431 0.356 -15.679 1.00 92.62 180 GLY A C 1
ATOM 1433 O O . GLY A 1 180 ? 18.358 -0.335 -16.112 1.00 92.62 180 GLY A O 1
ATOM 1434 N N . GLU A 1 181 ? 17.553 1.666 -15.463 1.00 94.19 181 GLU A N 1
ATOM 1435 C CA . GLU A 1 181 ? 18.817 2.407 -15.568 1.00 94.19 181 GLU A CA 1
ATOM 1436 C C . GLU A 1 181 ? 19.869 1.876 -14.589 1.00 94.19 181 GLU A C 1
ATOM 1438 O O . GLU A 1 181 ? 19.522 1.240 -13.591 1.00 94.19 181 GLU A O 1
ATOM 1443 N N . LEU A 1 182 ? 21.149 2.155 -14.845 1.00 94.75 182 LEU A N 1
ATOM 1444 C CA . LEU A 1 182 ? 22.213 1.848 -13.884 1.00 94.75 182 LEU A CA 1
ATOM 1445 C C . LEU A 1 182 ? 21.946 2.558 -12.550 1.00 94.75 182 LEU A C 1
ATOM 1447 O O . LEU A 1 182 ? 21.550 3.725 -12.511 1.00 94.75 182 LEU A O 1
ATOM 1451 N N . ALA A 1 183 ? 22.125 1.826 -11.456 1.00 94.69 183 ALA A N 1
ATOM 1452 C CA . ALA A 1 183 ? 21.962 2.358 -10.115 1.00 94.69 183 ALA A CA 1
ATOM 1453 C C . ALA A 1 183 ? 23.280 2.976 -9.601 1.00 94.69 183 ALA A C 1
ATOM 1455 O O . ALA A 1 183 ? 24.344 2.414 -9.861 1.00 94.69 183 ALA A O 1
ATOM 1456 N N . PRO A 1 184 ? 23.224 4.067 -8.814 1.00 95.75 184 PRO A N 1
ATOM 1457 C CA . PRO A 1 184 ? 22.021 4.819 -8.462 1.00 95.75 184 PRO A CA 1
ATOM 1458 C C . PRO A 1 184 ? 21.535 5.712 -9.617 1.00 95.75 184 PRO A C 1
ATOM 1460 O O . PRO A 1 184 ? 22.307 6.486 -10.179 1.00 95.75 184 PRO A O 1
ATOM 1463 N N . CYS A 1 185 ? 20.239 5.656 -9.946 1.00 94.06 185 CYS A N 1
ATOM 1464 C CA . CYS A 1 185 ? 19.660 6.569 -10.939 1.00 94.06 185 CYS A CA 1
ATOM 1465 C C . CYS A 1 185 ? 19.153 7.878 -10.284 1.00 94.06 185 CYS A C 1
ATOM 1467 O O . CYS A 1 185 ? 18.531 7.821 -9.216 1.00 94.06 185 CYS A O 1
ATOM 1469 N N . PRO A 1 186 ? 19.316 9.059 -10.916 1.00 93.06 186 PRO A N 1
ATOM 1470 C CA . PRO A 1 186 ? 18.952 10.341 -10.296 1.00 93.06 186 PRO A CA 1
ATOM 1471 C C . PRO A 1 186 ? 17.459 10.505 -9.993 1.00 93.06 186 PRO A C 1
ATOM 1473 O O . PRO A 1 186 ? 17.088 11.137 -9.009 1.00 93.06 186 PRO A O 1
ATOM 1476 N N . ALA A 1 187 ? 16.596 9.932 -10.836 1.00 92.31 187 ALA A N 1
ATOM 1477 C CA . ALA A 1 187 ? 15.149 10.108 -10.725 1.00 92.31 187 ALA A CA 1
ATOM 1478 C C . ALA A 1 187 ? 14.534 9.296 -9.578 1.00 92.31 187 ALA A C 1
ATOM 1480 O O . ALA A 1 187 ? 13.595 9.749 -8.928 1.00 92.31 187 ALA A O 1
ATOM 1481 N N . HIS A 1 188 ? 15.045 8.085 -9.343 1.00 94.12 188 HIS A N 1
ATOM 1482 C CA . HIS A 1 188 ? 14.402 7.123 -8.450 1.00 94.12 188 HIS A CA 1
ATOM 1483 C C . HIS A 1 188 ? 15.262 6.698 -7.264 1.00 94.12 188 HIS A C 1
ATOM 1485 O O . HIS A 1 188 ? 14.745 6.058 -6.354 1.00 94.12 188 HIS A O 1
ATOM 1491 N N . GLN A 1 189 ? 16.556 7.024 -7.256 1.00 94.31 189 GLN A N 1
ATOM 1492 C CA . GLN A 1 189 ? 17.477 6.687 -6.168 1.00 94.31 189 GLN A CA 1
ATOM 1493 C C . GLN A 1 189 ? 18.299 7.909 -5.707 1.00 94.31 189 GLN A C 1
ATOM 1495 O O . GLN A 1 189 ? 19.527 7.831 -5.614 1.00 94.31 189 GLN A O 1
ATOM 1500 N N . PRO A 1 190 ? 17.654 9.066 -5.441 1.00 92.44 190 PRO A N 1
ATOM 1501 C CA . PRO A 1 190 ? 18.368 10.301 -5.129 1.00 92.44 190 PRO A CA 1
ATOM 1502 C C . PRO A 1 190 ? 19.147 10.244 -3.805 1.00 92.44 190 PRO A C 1
ATOM 1504 O O . PRO A 1 190 ? 20.176 10.907 -3.694 1.00 92.44 190 PRO A O 1
ATOM 1507 N N . ARG A 1 191 ? 18.711 9.462 -2.802 1.00 92.31 191 ARG A N 1
ATOM 1508 C CA . ARG A 1 191 ? 19.452 9.340 -1.530 1.00 92.31 191 ARG A CA 1
ATOM 1509 C C . ARG A 1 191 ? 20.722 8.514 -1.697 1.00 92.31 191 ARG A C 1
ATOM 1511 O O . ARG A 1 191 ? 21.768 8.927 -1.212 1.00 92.31 191 ARG A O 1
ATOM 1518 N N . ALA A 1 192 ? 20.652 7.391 -2.404 1.00 93.12 192 ALA A N 1
ATOM 1519 C CA . ALA A 1 192 ? 21.803 6.562 -2.732 1.00 93.12 192 ALA A CA 1
ATOM 1520 C C . ALA A 1 192 ? 22.819 7.352 -3.562 1.00 93.12 192 ALA A C 1
ATOM 1522 O O . ALA A 1 192 ? 24.005 7.313 -3.258 1.00 93.12 192 ALA A O 1
ATOM 1523 N N . LEU A 1 193 ? 22.348 8.136 -4.540 1.00 92.44 193 LEU A N 1
ATOM 1524 C CA . LEU A 1 193 ? 23.212 9.020 -5.322 1.00 92.44 193 LEU A CA 1
ATOM 1525 C C . LEU A 1 193 ? 23.935 10.048 -4.435 1.00 92.44 193 LEU A C 1
ATOM 1527 O O . LEU A 1 193 ? 25.140 10.235 -4.577 1.00 92.44 193 LEU A O 1
ATOM 1531 N N . ALA A 1 194 ? 23.221 10.678 -3.497 1.00 91.12 194 ALA A N 1
ATOM 1532 C CA . ALA A 1 194 ? 23.816 11.629 -2.561 1.00 91.12 194 ALA A CA 1
ATOM 1533 C C . ALA A 1 194 ? 24.866 10.975 -1.645 1.00 91.12 194 ALA A C 1
ATOM 1535 O O . ALA A 1 194 ? 25.920 11.561 -1.422 1.00 91.12 194 ALA A O 1
ATOM 1536 N N . LEU A 1 195 ? 24.612 9.753 -1.162 1.00 91.38 195 LEU A N 1
ATOM 1537 C CA . LEU A 1 195 ? 25.563 8.998 -0.337 1.00 91.38 195 LEU A CA 1
ATOM 1538 C C . LEU A 1 195 ? 26.830 8.614 -1.116 1.00 91.38 195 LEU A C 1
ATOM 1540 O O . LEU A 1 195 ? 27.930 8.713 -0.578 1.00 91.38 195 LEU A O 1
ATOM 1544 N N . SER A 1 196 ? 26.695 8.220 -2.386 1.00 87.81 196 SER A N 1
ATOM 1545 C CA . SER A 1 196 ? 27.840 7.901 -3.249 1.00 87.81 196 SER A CA 1
ATOM 1546 C C . SER A 1 196 ? 28.703 9.117 -3.584 1.00 87.81 196 SER A C 1
ATOM 1548 O O . SER A 1 196 ? 29.896 8.957 -3.793 1.00 87.81 196 SER A O 1
ATOM 1550 N N . ALA A 1 197 ? 28.133 10.325 -3.622 1.00 82.19 197 ALA A N 1
ATOM 1551 C CA . ALA A 1 197 ? 28.890 11.555 -3.875 1.00 82.19 197 ALA A CA 1
ATOM 1552 C C . ALA A 1 197 ? 29.743 12.008 -2.674 1.00 82.19 197 ALA A C 1
ATOM 1554 O O . ALA A 1 197 ? 30.603 12.874 -2.820 1.00 82.19 197 ALA A O 1
ATOM 1555 N N . THR A 1 198 ? 29.480 11.456 -1.487 1.00 78.38 198 THR A N 1
ATOM 1556 C CA . THR A 1 198 ? 30.187 11.780 -0.238 1.00 78.38 198 THR A CA 1
ATOM 1557 C C . THR A 1 198 ? 31.231 10.740 0.178 1.00 78.38 198 THR A C 1
ATOM 1559 O O . THR A 1 198 ? 31.881 10.934 1.204 1.00 78.38 198 THR A O 1
ATOM 1562 N N . ALA A 1 199 ? 31.358 9.645 -0.577 1.00 64.31 199 ALA A N 1
ATOM 1563 C CA . ALA A 1 199 ? 32.286 8.539 -0.336 1.00 64.31 199 ALA A CA 1
ATOM 1564 C C . ALA A 1 199 ? 33.524 8.653 -1.234 1.00 64.31 199 ALA A C 1
ATOM 1566 O O . ALA A 1 199 ? 34.618 8.291 -0.749 1.00 64.31 199 ALA A O 1
#